Protein AF-A0A8T4PMM7-F1 (afdb_monomer)

Mean predicted aligned error: 15.94 Å

Structure (mmCIF, N/CA/C/O backbone):
data_AF-A0A8T4PMM7-F1
#
_entry.id   AF-A0A8T4PMM7-F1
#
loop_
_atom_site.group_PDB
_atom_site.id
_atom_site.type_symbol
_atom_site.label_atom_id
_atom_site.label_alt_id
_atom_site.label_comp_id
_atom_site.label_asym_id
_atom_site.label_entity_id
_atom_site.label_seq_id
_atom_site.pdbx_PDB_ins_code
_atom_site.Cartn_x
_atom_site.Cartn_y
_atom_site.Cartn_z
_atom_site.occupancy
_atom_site.B_iso_or_equiv
_atom_site.auth_seq_id
_atom_site.auth_comp_id
_atom_site.auth_asym_id
_atom_site.auth_atom_id
_atom_site.pdbx_PDB_model_num
ATOM 1 N N . MET A 1 1 ? -12.517 26.904 21.011 1.00 33.94 1 MET A N 1
ATOM 2 C CA . MET A 1 1 ? -12.899 26.091 19.837 1.00 33.94 1 MET A CA 1
ATOM 3 C C . MET A 1 1 ? -14.406 26.181 19.689 1.00 33.94 1 MET A C 1
ATOM 5 O O . MET A 1 1 ? -15.113 25.838 20.630 1.00 33.94 1 MET A O 1
ATOM 9 N N . SER A 1 2 ? -14.877 26.771 18.590 1.00 24.86 2 SER A N 1
ATOM 10 C CA . SER A 1 2 ? -16.307 26.935 18.307 1.00 24.86 2 SER A CA 1
ATOM 11 C C . SER A 1 2 ? -16.950 25.556 18.157 1.00 24.86 2 SER A C 1
ATOM 13 O O . SER A 1 2 ? -16.481 24.747 17.360 1.00 24.86 2 SER A O 1
ATOM 15 N N . LYS A 1 3 ? -17.983 25.265 18.952 1.00 26.78 3 LYS A N 1
ATOM 16 C CA . LYS A 1 3 ? -18.806 24.068 18.768 1.00 26.78 3 LYS A CA 1
ATOM 17 C C . LYS A 1 3 ? -19.649 24.291 17.513 1.00 26.78 3 LYS A C 1
ATOM 19 O O . LYS A 1 3 ? -20.614 25.050 17.558 1.00 26.78 3 LYS A O 1
ATOM 24 N N . ASN A 1 4 ? -19.285 23.654 16.402 1.00 40.09 4 ASN A N 1
ATOM 25 C CA . ASN A 1 4 ? -20.176 23.571 15.251 1.00 40.09 4 ASN A CA 1
ATOM 26 C C . ASN A 1 4 ? -21.406 22.758 15.674 1.00 40.09 4 ASN A C 1
ATOM 28 O O . ASN A 1 4 ? -21.296 21.580 16.007 1.00 40.09 4 ASN A O 1
ATOM 32 N N . ASN A 1 5 ? -22.571 23.405 15.718 1.00 39.75 5 ASN A N 1
ATOM 33 C CA . ASN A 1 5 ? -23.835 22.710 15.935 1.00 39.75 5 ASN A CA 1
ATOM 34 C C . ASN A 1 5 ? -24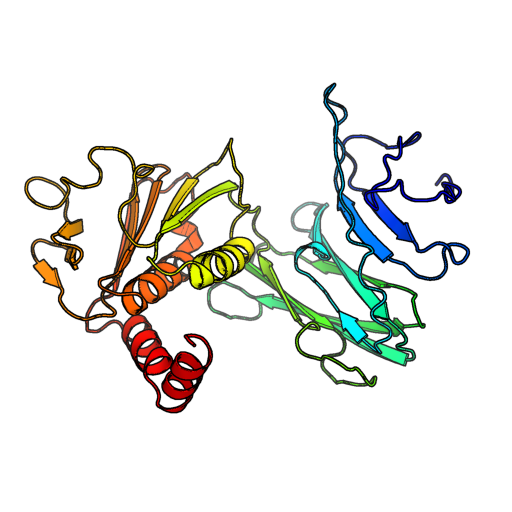.070 21.728 14.772 1.00 39.75 5 ASN A C 1
ATOM 36 O O . ASN A 1 5 ? -23.921 22.133 13.616 1.00 39.75 5 ASN A O 1
ATOM 40 N N . PRO A 1 6 ? -24.459 20.467 15.035 1.00 44.94 6 PRO A N 1
ATOM 41 C CA . PRO A 1 6 ? -24.735 19.507 13.974 1.00 44.94 6 PRO A CA 1
ATOM 42 C C . PRO A 1 6 ? -25.929 19.977 13.132 1.00 44.94 6 PRO A C 1
ATO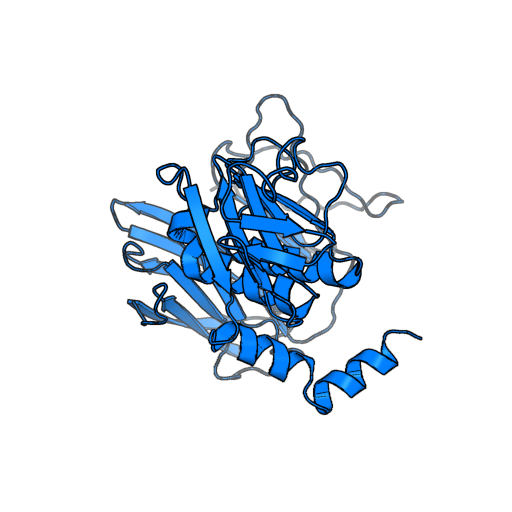M 44 O O . PRO A 1 6 ? -27.035 20.175 13.643 1.00 44.94 6 PRO A O 1
ATOM 47 N N . ILE A 1 7 ? -25.712 20.163 11.827 1.00 51.16 7 ILE A N 1
ATOM 48 C CA . ILE A 1 7 ? -26.760 20.566 10.884 1.00 51.16 7 ILE A CA 1
ATOM 49 C C . ILE A 1 7 ? -27.592 19.331 10.516 1.00 51.16 7 ILE A C 1
ATOM 51 O O . ILE A 1 7 ? -27.257 18.576 9.597 1.00 51.16 7 ILE A O 1
ATOM 55 N N . LYS A 1 8 ? -28.720 19.143 11.208 1.00 52.66 8 LYS A N 1
ATOM 56 C CA . LYS A 1 8 ? -29.717 18.121 10.851 1.00 52.66 8 LYS A CA 1
ATOM 57 C C . LYS A 1 8 ? -30.252 18.375 9.435 1.00 52.66 8 LYS A C 1
ATOM 59 O O . LYS A 1 8 ? -30.583 19.508 9.094 1.00 52.66 8 LYS A O 1
ATOM 64 N N . GLY A 1 9 ? -30.343 17.336 8.611 1.00 53.75 9 GLY A N 1
ATOM 65 C CA . GLY A 1 9 ? -30.987 17.419 7.298 1.00 53.75 9 GLY A CA 1
ATOM 66 C C . GLY A 1 9 ? -31.079 16.067 6.603 1.00 53.75 9 GLY A C 1
ATOM 67 O O . GLY A 1 9 ? -30.401 15.119 6.990 1.00 53.75 9 GLY A O 1
ATOM 68 N N . SER A 1 10 ? -31.960 15.985 5.611 1.00 56.94 10 SER A N 1
ATOM 69 C CA . SER A 1 10 ? -32.234 14.790 4.808 1.00 56.94 10 SER A CA 1
ATOM 70 C C . SER A 1 10 ? -31.410 14.775 3.517 1.00 56.94 10 SER A C 1
ATOM 72 O O . SER A 1 10 ? -31.014 15.832 3.020 1.00 56.94 10 SER A O 1
ATOM 74 N N . THR A 1 11 ? -31.164 13.585 2.969 1.00 58.84 11 THR A N 1
ATOM 75 C CA . THR A 1 11 ? -30.658 13.406 1.600 1.00 58.84 11 THR A CA 1
ATOM 76 C C . THR A 1 11 ? -31.730 13.783 0.571 1.00 58.84 11 THR A C 1
ATOM 78 O O . THR A 1 11 ? -32.920 13.858 0.895 1.00 58.84 11 THR A O 1
ATOM 81 N N . ASN A 1 12 ? -31.315 14.052 -0.667 1.00 57.16 12 ASN A N 1
ATOM 82 C CA . ASN A 1 12 ? -32.219 14.156 -1.811 1.00 57.16 12 ASN A CA 1
ATOM 83 C C . ASN A 1 12 ? -32.626 12.755 -2.322 1.00 57.16 12 ASN A C 1
ATOM 85 O O . ASN A 1 12 ? -32.314 11.738 -1.700 1.00 57.16 12 ASN A O 1
ATOM 89 N N . GLN A 1 13 ? -33.355 12.710 -3.441 1.00 58.75 13 GLN A N 1
ATOM 90 C CA . GLN A 1 13 ? -33.860 11.467 -4.045 1.00 58.75 13 GLN A CA 1
ATOM 91 C C . GLN A 1 13 ? -32.751 10.526 -4.547 1.00 58.75 13 GLN A C 1
ATOM 93 O O . GLN A 1 13 ? -33.003 9.333 -4.672 1.00 58.75 13 GLN A O 1
ATOM 98 N N . ASP A 1 14 ? -31.531 11.035 -4.738 1.00 59.19 14 ASP A N 1
ATOM 99 C CA . ASP A 1 14 ? -30.350 10.271 -5.156 1.00 59.19 14 ASP A CA 1
ATOM 100 C C . ASP A 1 14 ? -29.454 9.889 -3.962 1.00 59.19 14 ASP A C 1
ATOM 102 O O . ASP A 1 14 ? -28.257 9.653 -4.118 1.00 59.19 14 ASP A O 1
ATOM 106 N N . SER A 1 15 ? -29.995 9.905 -2.737 1.00 57.88 15 SER A N 1
ATOM 107 C CA . SER A 1 15 ? -29.249 9.664 -1.490 1.00 57.88 15 SER A CA 1
ATOM 108 C C . SER A 1 15 ? -28.049 10.602 -1.272 1.00 57.88 15 SER A C 1
ATOM 110 O O . SER A 1 15 ? -27.174 10.311 -0.460 1.00 57.88 15 SER A O 1
ATOM 112 N N . SER A 1 16 ? -28.017 11.764 -1.933 1.00 56.75 16 SER A N 1
ATOM 113 C CA . SER A 1 16 ? -26.925 12.737 -1.825 1.00 56.75 16 SER A CA 1
ATOM 114 C C . SER A 1 16 ? -27.346 13.989 -1.051 1.00 56.75 16 SER A C 1
ATOM 116 O O . SER A 1 16 ? -28.522 14.356 -0.977 1.00 56.75 16 SER A O 1
ATOM 118 N N . ARG A 1 17 ? -26.380 14.657 -0.415 1.00 64.25 17 ARG A N 1
ATOM 119 C CA . ARG A 1 17 ? -26.602 15.933 0.273 1.00 64.25 17 ARG A CA 1
ATOM 120 C C . ARG A 1 17 ? -25.391 16.838 0.100 1.00 64.25 17 ARG A C 1
ATOM 122 O O . ARG A 1 17 ? -24.294 16.489 0.518 1.00 64.25 17 ARG A O 1
ATOM 129 N N . THR A 1 18 ? -25.613 18.034 -0.433 1.00 61.56 18 THR A N 1
ATOM 130 C CA . THR A 1 18 ? -24.606 19.099 -0.466 1.00 61.56 18 THR A CA 1
ATOM 131 C C . THR A 1 18 ? -24.720 19.936 0.804 1.00 61.56 18 THR A C 1
ATOM 133 O O . THR A 1 18 ? -25.811 20.383 1.168 1.00 61.56 18 THR A O 1
ATOM 136 N N . MET A 1 19 ? -23.603 20.143 1.498 1.00 63.00 19 MET A N 1
ATOM 137 C CA . MET A 1 19 ? -23.538 20.997 2.683 1.00 63.00 19 MET A CA 1
ATOM 138 C C . MET A 1 19 ? -22.490 22.082 2.473 1.00 63.00 19 MET A C 1
ATOM 140 O O . MET A 1 19 ? -21.330 21.783 2.217 1.00 63.00 19 MET A O 1
ATOM 144 N N . ASN A 1 20 ? -22.895 23.340 2.639 1.00 59.81 20 ASN A N 1
ATOM 145 C CA . ASN A 1 20 ? -21.960 24.459 2.660 1.00 59.81 20 ASN A CA 1
ATOM 146 C C . ASN A 1 20 ? -21.322 24.538 4.047 1.00 59.81 20 ASN A C 1
ATOM 148 O O . ASN A 1 20 ? -22.029 24.662 5.051 1.00 59.81 20 ASN A O 1
ATOM 152 N N . MET A 1 21 ? -19.995 24.468 4.119 1.00 62.00 21 MET A N 1
ATOM 153 C CA . MET A 1 21 ? -19.280 24.545 5.392 1.00 62.00 21 MET A CA 1
ATOM 154 C C . MET A 1 21 ? -18.981 26.012 5.720 1.00 62.00 21 MET A C 1
ATOM 156 O O . MET A 1 21 ? -18.201 26.662 5.038 1.00 62.00 21 MET A O 1
ATOM 160 N N . ILE A 1 22 ? -19.630 26.554 6.755 1.00 50.81 22 ILE A N 1
ATOM 161 C CA . ILE A 1 22 ? -19.660 28.011 7.007 1.00 50.81 22 ILE A CA 1
ATOM 162 C C . ILE A 1 22 ? -18.485 28.488 7.898 1.00 50.81 22 ILE A C 1
ATOM 164 O O . ILE A 1 22 ? -18.297 29.682 8.066 1.00 50.81 22 ILE A O 1
ATOM 168 N N . ASN A 1 23 ? -17.649 27.592 8.443 1.00 51.56 23 ASN A N 1
ATOM 169 C CA . ASN A 1 23 ? -16.547 27.946 9.363 1.00 51.56 23 ASN A CA 1
ATOM 170 C C . ASN A 1 23 ? -15.318 27.029 9.214 1.00 51.56 23 ASN A C 1
ATOM 172 O O . ASN A 1 23 ? -14.818 26.479 10.196 1.00 51.56 23 ASN A O 1
ATOM 176 N N . VAL A 1 24 ? -14.859 26.813 7.985 1.00 58.00 24 VAL A N 1
ATOM 177 C CA . VAL A 1 24 ? -13.635 26.044 7.727 1.00 58.00 24 VAL A CA 1
ATOM 178 C C . VAL A 1 24 ? -12.435 26.958 7.839 1.00 58.00 24 VAL A C 1
ATOM 180 O O . VAL A 1 24 ? -12.401 28.008 7.203 1.00 58.00 24 VAL A O 1
ATOM 183 N N . VAL A 1 25 ? -11.446 26.561 8.636 1.00 60.78 25 VAL A N 1
ATOM 184 C CA . VAL A 1 25 ? -10.145 27.226 8.597 1.00 60.78 25 VAL A CA 1
ATOM 185 C C . VAL A 1 25 ? -9.354 26.578 7.468 1.00 60.78 25 VAL A C 1
ATOM 187 O O . VAL A 1 25 ? -8.986 25.411 7.577 1.00 60.78 25 VAL A O 1
ATOM 190 N N . CYS A 1 26 ? -9.136 27.323 6.387 1.00 62.16 26 CYS A N 1
ATOM 191 C CA . CYS A 1 26 ? -8.391 26.846 5.224 1.00 62.16 26 CYS A CA 1
ATOM 192 C C . CYS A 1 26 ? -6.953 26.456 5.604 1.00 62.16 26 CYS A C 1
ATOM 194 O O . CYS A 1 26 ? -6.427 26.927 6.620 1.00 62.16 26 CYS A O 1
ATOM 196 N N . ASP A 1 27 ? -6.356 25.559 4.815 1.00 64.62 27 ASP A N 1
ATOM 197 C CA . ASP A 1 27 ? -4.988 25.031 4.977 1.00 64.62 27 ASP A CA 1
ATOM 198 C C . ASP A 1 27 ? -4.700 24.334 6.318 1.00 64.62 27 ASP A C 1
ATOM 200 O O . ASP A 1 27 ? -3.578 23.907 6.592 1.00 64.62 27 ASP A O 1
ATOM 204 N N . ASN A 1 28 ? -5.723 24.159 7.157 1.00 64.19 28 ASN A N 1
ATOM 205 C CA . ASN A 1 28 ? -5.649 23.362 8.365 1.00 64.19 28 ASN A CA 1
ATOM 206 C C . ASN A 1 28 ? -6.328 22.025 8.139 1.00 64.19 28 ASN A C 1
ATOM 208 O O . ASN A 1 28 ? -7.463 21.931 7.672 1.00 64.19 28 ASN A O 1
ATOM 212 N N . THR A 1 29 ? -5.636 20.966 8.540 1.00 63.72 29 THR A N 1
ATOM 213 C CA . THR A 1 29 ? -6.256 19.654 8.583 1.00 63.72 29 THR A CA 1
ATOM 214 C C . THR A 1 29 ? -7.384 19.652 9.606 1.00 63.72 29 THR A C 1
ATOM 216 O O . THR A 1 29 ? -7.170 19.952 10.784 1.00 63.72 29 THR A O 1
ATOM 219 N N . GLN A 1 30 ? -8.558 19.226 9.171 1.00 68.62 30 GLN A N 1
ATOM 220 C CA . GLN A 1 30 ? -9.761 19.142 9.979 1.00 68.62 30 GLN A CA 1
ATOM 221 C C . GLN A 1 30 ? -10.427 17.779 9.813 1.00 68.62 30 GLN A C 1
ATOM 223 O O . GLN A 1 30 ? -10.236 17.091 8.812 1.00 68.62 30 GLN A O 1
ATOM 228 N N . ILE A 1 31 ? -11.198 17.389 10.824 1.00 66.88 31 ILE A N 1
ATOM 229 C CA . ILE A 1 31 ? -11.982 16.156 10.813 1.00 66.88 31 ILE A CA 1
ATOM 230 C C . ILE A 1 31 ? -13.420 16.539 10.491 1.00 66.88 31 ILE A C 1
ATOM 232 O O . ILE A 1 31 ? -14.029 17.324 11.222 1.00 66.88 31 ILE A O 1
ATOM 236 N N . ILE A 1 32 ? -13.946 15.997 9.397 1.00 75.50 32 ILE A N 1
ATOM 237 C CA . ILE A 1 32 ? -15.345 16.146 9.008 1.00 75.50 32 ILE A CA 1
ATOM 238 C C . ILE A 1 32 ? -16.042 14.821 9.271 1.00 75.50 32 ILE A C 1
ATOM 240 O O . ILE A 1 32 ? -15.680 13.800 8.696 1.00 75.50 32 ILE A O 1
ATOM 244 N N . SER A 1 33 ? -17.038 14.852 10.150 1.00 71.31 33 SER A N 1
ATOM 245 C CA . SER A 1 33 ? -17.787 13.680 10.595 1.00 71.31 33 SER A CA 1
ATOM 246 C C . SER A 1 33 ? -19.249 13.814 10.183 1.00 71.31 33 SER A C 1
ATOM 248 O O . SER A 1 33 ? -19.890 14.827 10.478 1.00 71.31 33 SER A O 1
ATOM 250 N N . VAL A 1 34 ? -19.779 12.791 9.518 1.00 73.25 34 VAL A N 1
ATOM 251 C CA . VAL A 1 34 ? -21.194 12.673 9.162 1.00 73.25 34 VAL A CA 1
ATOM 252 C C . VAL A 1 34 ? -21.833 11.659 10.093 1.00 73.25 34 VAL A C 1
ATOM 254 O O . VAL A 1 34 ? -21.348 10.544 10.232 1.00 73.25 34 VAL A O 1
ATOM 257 N N . TYR A 1 35 ? -22.935 12.046 10.727 1.00 72.81 35 TYR A N 1
ATOM 258 C CA . TYR A 1 35 ? -23.706 11.182 11.617 1.00 72.81 35 TYR A CA 1
ATOM 259 C C . TYR A 1 35 ? -25.050 10.830 10.986 1.00 72.81 35 TYR A C 1
ATOM 261 O O . TYR A 1 35 ? -25.609 11.615 10.211 1.00 72.81 35 TYR A O 1
ATOM 269 N N . TYR A 1 36 ? -25.593 9.675 11.356 1.00 67.12 36 TYR A N 1
ATOM 270 C CA . TYR A 1 36 ? -26.950 9.297 10.995 1.00 67.12 36 TYR A CA 1
ATOM 271 C C . TYR A 1 36 ? -27.987 10.226 11.645 1.00 67.12 36 TYR A C 1
ATOM 273 O O . TYR A 1 36 ? -27.723 10.980 12.587 1.00 67.12 36 TYR A O 1
ATOM 281 N N . ASN A 1 37 ? -29.213 10.192 11.117 1.00 67.19 37 ASN A N 1
ATOM 282 C CA . ASN A 1 37 ? -30.325 10.986 11.635 1.00 67.19 37 ASN A CA 1
ATOM 283 C C . ASN A 1 37 ? -30.934 10.357 12.904 1.00 67.19 37 ASN A C 1
ATOM 285 O O . ASN A 1 37 ? -32.092 9.944 12.917 1.00 67.19 37 ASN A O 1
ATOM 289 N N . ASP A 1 38 ? -30.137 10.266 13.963 1.00 63.72 38 ASP A N 1
ATOM 290 C CA . ASP A 1 38 ? -30.481 9.652 15.250 1.00 63.72 38 ASP A CA 1
ATOM 291 C C . ASP A 1 38 ? -30.091 10.540 16.446 1.00 63.72 38 ASP A C 1
ATOM 293 O O . ASP A 1 38 ? -29.824 10.062 17.542 1.00 63.72 38 ASP A O 1
ATOM 297 N N . ASN A 1 39 ? -30.106 11.860 16.237 1.00 63.25 39 ASN A N 1
ATOM 298 C CA . ASN A 1 39 ? -29.559 12.882 17.142 1.00 63.25 39 ASN A CA 1
ATOM 299 C C . ASN A 1 39 ? -28.027 12.946 17.200 1.00 63.25 39 ASN A C 1
ATOM 301 O O . ASN A 1 39 ? -27.489 13.416 18.200 1.00 63.25 39 ASN A O 1
ATOM 305 N N . ALA A 1 40 ? -27.354 12.591 16.101 1.00 61.78 40 ALA A N 1
ATOM 306 C CA . ALA A 1 40 ? -25.896 12.613 15.996 1.00 61.78 40 ALA A CA 1
ATOM 307 C C . ALA A 1 40 ? -25.226 11.675 17.012 1.00 61.78 40 ALA A C 1
ATOM 309 O O . ALA A 1 40 ? -24.211 12.023 17.614 1.00 61.78 40 ALA A O 1
ATOM 310 N N . ILE A 1 41 ? -25.843 10.509 17.226 1.00 65.00 41 ILE A N 1
ATOM 311 C CA . ILE A 1 41 ? -25.335 9.475 18.126 1.00 65.00 41 ILE A CA 1
ATOM 312 C C . ILE A 1 41 ? -24.458 8.521 17.321 1.00 65.00 41 ILE A C 1
ATOM 314 O O . ILE A 1 41 ? -23.285 8.361 17.643 1.00 65.00 41 ILE A O 1
ATOM 318 N N . THR A 1 42 ? -24.994 7.928 16.255 1.00 63.53 42 THR A N 1
ATOM 319 C CA . THR A 1 42 ? -24.240 6.997 15.417 1.00 63.53 42 THR A CA 1
ATOM 320 C C . THR A 1 42 ? -23.518 7.753 14.311 1.00 63.53 42 THR A C 1
ATOM 322 O O . THR A 1 42 ? -24.134 8.416 13.469 1.00 63.53 42 THR A O 1
ATOM 325 N N . LEU A 1 43 ? -22.190 7.651 14.304 1.00 67.94 43 LEU A N 1
ATOM 326 C CA . LEU A 1 43 ? -21.375 8.129 13.196 1.00 67.94 43 LEU A 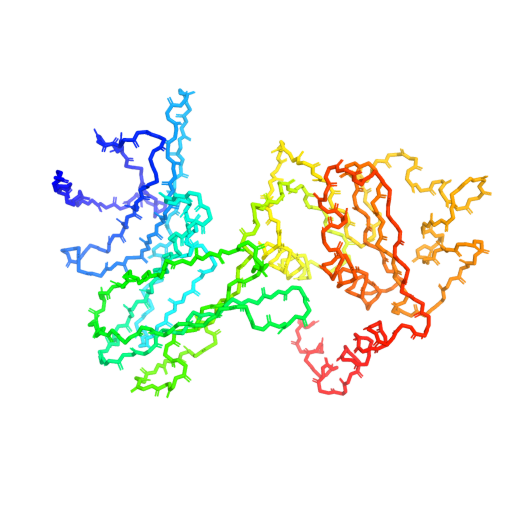CA 1
ATOM 327 C C . LEU A 1 43 ? -21.643 7.259 11.961 1.00 67.94 43 LEU A C 1
ATOM 329 O O . LEU A 1 43 ? -21.639 6.039 12.052 1.00 67.94 43 LEU A O 1
ATOM 333 N N . CYS A 1 44 ? -21.885 7.895 10.821 1.00 71.75 44 CYS A N 1
ATOM 334 C CA . CYS A 1 44 ? -21.902 7.222 9.529 1.00 71.75 44 CYS A CA 1
ATOM 335 C C . CYS A 1 44 ? -20.469 7.014 9.022 1.00 71.75 44 CYS A C 1
ATOM 337 O O . CYS A 1 44 ? -20.063 5.889 8.769 1.00 71.75 44 CYS A O 1
ATOM 339 N N . ASP A 1 45 ? -19.721 8.105 8.867 1.00 67.62 45 ASP A N 1
ATOM 340 C CA . ASP A 1 45 ? -18.388 8.111 8.271 1.00 67.62 45 ASP A CA 1
ATOM 341 C C . ASP A 1 45 ? -17.688 9.412 8.682 1.00 67.62 45 ASP A C 1
ATOM 343 O O . ASP A 1 45 ? -18.334 10.417 9.015 1.00 67.62 45 ASP A O 1
ATOM 347 N N . SER A 1 46 ? -16.362 9.419 8.677 1.00 71.81 46 SER A N 1
ATOM 348 C CA . SER A 1 46 ? -15.598 10.639 8.890 1.00 71.81 46 SER A CA 1
ATOM 349 C C . SER A 1 46 ? -14.315 10.643 8.088 1.00 71.81 46 SER A C 1
ATOM 351 O O . SER A 1 46 ? -13.669 9.618 7.923 1.00 71.81 46 SER A O 1
ATOM 353 N N . LYS A 1 47 ? -13.923 11.826 7.626 1.00 65.81 47 LYS A N 1
ATOM 354 C CA . LYS A 1 47 ? -12.723 12.021 6.822 1.00 65.81 47 LYS A CA 1
ATOM 355 C C . LYS A 1 47 ? -11.883 13.123 7.420 1.00 65.81 47 LYS A C 1
ATOM 357 O O . LYS A 1 47 ? -12.389 14.178 7.812 1.00 65.81 47 LYS A O 1
ATOM 362 N N . ILE A 1 48 ? -10.583 12.870 7.468 1.00 67.44 48 ILE A N 1
ATOM 363 C CA . ILE A 1 48 ? -9.595 13.881 7.804 1.00 67.44 48 ILE A CA 1
ATOM 364 C C . ILE A 1 48 ? -9.122 14.492 6.492 1.00 67.44 48 ILE A C 1
ATOM 366 O O . ILE A 1 48 ? -8.639 13.783 5.617 1.00 67.44 48 ILE A O 1
ATOM 370 N N . THR A 1 49 ? -9.283 15.800 6.343 1.00 69.88 49 THR A N 1
ATOM 371 C CA . THR A 1 49 ? -8.954 16.488 5.094 1.00 69.88 49 THR A CA 1
ATOM 372 C C . THR A 1 49 ? -8.435 17.899 5.353 1.00 69.88 49 THR A C 1
ATOM 374 O O . THR A 1 49 ? -8.651 18.476 6.422 1.00 69.88 49 THR A O 1
ATOM 377 N N . THR A 1 50 ? -7.740 18.449 4.370 1.00 70.62 50 THR A N 1
ATOM 378 C CA . THR A 1 50 ? -7.429 19.875 4.228 1.00 70.62 50 THR A CA 1
ATOM 379 C C . THR A 1 50 ? -8.310 20.417 3.115 1.00 70.62 50 THR A C 1
ATOM 381 O O . THR A 1 50 ? -8.402 19.791 2.069 1.00 70.62 50 THR A O 1
ATOM 384 N N . ILE A 1 51 ? -8.976 21.541 3.365 1.00 68.75 51 ILE A N 1
ATOM 385 C CA . ILE A 1 51 ? -9.824 22.227 2.382 1.00 68.75 51 ILE A CA 1
ATOM 386 C C . ILE A 1 51 ? -9.108 23.523 2.015 1.00 68.75 51 ILE A C 1
ATOM 388 O O . ILE A 1 51 ? -8.839 24.333 2.916 1.00 68.75 51 ILE A O 1
ATOM 392 N N . ASP A 1 52 ? -8.791 23.708 0.738 1.00 65.88 52 ASP A N 1
ATOM 393 C CA . ASP A 1 52 ? -8.188 24.924 0.205 1.00 65.88 52 ASP A CA 1
ATOM 394 C C . ASP A 1 52 ? -9.196 25.627 -0.708 1.00 65.88 52 ASP A C 1
ATOM 396 O O . ASP A 1 52 ? -9.471 25.209 -1.815 1.00 65.88 52 ASP A O 1
ATOM 400 N N . ASN A 1 53 ? -9.777 26.738 -0.245 1.00 56.47 53 ASN A N 1
ATOM 401 C CA . ASN A 1 53 ? -10.732 27.507 -1.052 1.00 56.47 53 ASN A CA 1
ATOM 402 C C . ASN A 1 53 ? -10.002 28.335 -2.133 1.00 56.47 53 ASN A C 1
ATOM 404 O O . ASN A 1 53 ? -10.042 29.570 -2.104 1.00 56.47 53 ASN A O 1
ATOM 408 N N . ASN A 1 54 ? -9.347 27.693 -3.100 1.00 58.06 54 ASN A N 1
ATOM 409 C CA . ASN A 1 54 ? -8.688 28.348 -4.235 1.00 58.06 54 ASN A CA 1
ATOM 410 C C . ASN A 1 54 ? -9.690 28.697 -5.360 1.00 58.06 54 ASN A C 1
ATOM 412 O O . ASN A 1 54 ? -9.402 28.554 -6.547 1.00 58.06 54 ASN A O 1
ATOM 416 N N . ASN A 1 55 ? -10.865 29.231 -4.995 1.00 54.28 55 ASN A N 1
ATOM 417 C CA . ASN A 1 55 ? -11.996 29.508 -5.900 1.00 54.28 55 ASN A CA 1
ATOM 418 C C . ASN A 1 55 ? -12.506 28.282 -6.689 1.00 54.28 55 ASN A C 1
ATOM 420 O O . ASN A 1 55 ? -13.128 28.435 -7.744 1.00 54.28 55 ASN A O 1
ATOM 424 N N . ASP A 1 56 ? -12.280 27.081 -6.177 1.00 54.97 56 ASP A N 1
ATOM 425 C CA . ASP A 1 56 ? -12.813 25.813 -6.658 1.00 54.97 56 ASP A CA 1
ATOM 426 C C . ASP A 1 56 ? -13.849 25.223 -5.683 1.00 54.97 56 ASP A C 1
ATOM 428 O O . ASP A 1 56 ? -14.199 25.813 -4.658 1.00 54.97 56 ASP A O 1
ATOM 432 N N . TYR A 1 57 ? -14.445 24.096 -6.080 1.00 59.44 57 TYR A N 1
ATOM 433 C CA . TYR A 1 57 ? -15.419 23.363 -5.277 1.00 59.44 57 TYR A CA 1
ATOM 434 C C . TYR A 1 57 ? -14.772 22.090 -4.736 1.00 59.44 57 TYR A C 1
ATOM 436 O O . TYR A 1 57 ? -14.648 21.105 -5.464 1.00 59.44 57 TYR A O 1
ATOM 444 N N . ASP A 1 58 ? -14.450 22.082 -3.446 1.00 59.22 58 ASP A N 1
ATOM 445 C CA . ASP A 1 58 ? -14.062 20.862 -2.744 1.00 59.22 58 ASP A CA 1
ATOM 446 C C . ASP A 1 58 ? -15.287 19.995 -2.444 1.00 59.22 58 ASP A C 1
ATOM 448 O O . ASP A 1 58 ? -16.230 20.412 -1.760 1.00 59.22 58 ASP A O 1
ATOM 452 N N . SER A 1 59 ? -15.275 18.752 -2.929 1.00 64.94 59 SER A N 1
ATOM 453 C CA . SER A 1 59 ? -16.324 17.773 -2.641 1.00 64.94 59 SER A CA 1
ATOM 454 C C . SER A 1 59 ? -15.795 16.634 -1.776 1.00 64.94 59 SER A C 1
ATOM 456 O O . SER A 1 59 ? -14.863 15.931 -2.159 1.00 64.94 59 SER A O 1
ATOM 458 N N . LEU A 1 60 ? -16.448 16.399 -0.637 1.00 67.88 60 LEU A N 1
ATOM 459 C CA . LEU A 1 60 ? -16.239 15.213 0.190 1.00 67.88 60 LEU A CA 1
ATOM 460 C C . LEU A 1 60 ? -17.461 14.310 0.061 1.00 67.88 60 LEU A C 1
ATOM 462 O O . LEU A 1 60 ? -18.571 14.709 0.412 1.00 67.88 60 LEU A O 1
ATOM 466 N N . SER A 1 61 ? -17.252 13.094 -0.434 1.00 65.75 61 SER A N 1
ATOM 467 C CA . SER A 1 61 ? -18.280 12.052 -0.438 1.00 65.75 61 SER A CA 1
ATOM 468 C C . SER A 1 61 ? -18.134 11.172 0.800 1.00 65.75 61 SER A C 1
ATOM 470 O O . SER A 1 61 ? -17.013 10.789 1.140 1.00 65.75 61 SER A O 1
ATOM 472 N N . PHE A 1 62 ? -19.248 10.855 1.452 1.00 68.00 62 PHE A N 1
ATOM 473 C CA . PHE A 1 62 ? -19.335 9.945 2.595 1.00 68.00 62 PHE A CA 1
ATOM 474 C C . PHE A 1 62 ? -20.340 8.856 2.234 1.00 68.00 62 PHE A C 1
ATOM 476 O O . PHE A 1 62 ? -21.466 9.177 1.845 1.00 68.00 62 PHE A O 1
ATOM 483 N N . ASP A 1 63 ? -19.946 7.590 2.340 1.00 63.94 63 ASP A N 1
ATOM 484 C CA . ASP A 1 63 ? -20.851 6.479 2.047 1.00 63.94 63 ASP A CA 1
ATOM 485 C C . ASP A 1 63 ? -21.574 6.036 3.322 1.00 63.94 63 ASP A C 1
ATOM 487 O O . ASP A 1 63 ? -21.080 5.227 4.102 1.00 63.94 63 ASP A O 1
ATOM 491 N N . CYS A 1 64 ? -22.770 6.590 3.527 1.00 62.47 64 CYS A N 1
ATOM 492 C CA . CYS A 1 64 ? -23.652 6.244 4.642 1.00 62.47 64 CYS A CA 1
ATOM 493 C C . CYS A 1 64 ? -24.621 5.099 4.323 1.00 62.47 64 CYS A C 1
ATOM 495 O O . CYS A 1 64 ? -25.613 4.931 5.039 1.00 62.47 64 CYS A O 1
ATOM 497 N N . ASN A 1 65 ? -24.415 4.338 3.241 1.00 55.72 65 ASN A N 1
ATOM 498 C CA . ASN A 1 65 ? -25.364 3.287 2.858 1.00 55.72 65 ASN A CA 1
ATOM 499 C C . ASN A 1 65 ? -25.304 2.057 3.766 1.00 55.72 65 ASN A C 1
ATOM 501 O O . ASN A 1 65 ? -26.202 1.215 3.712 1.00 55.72 65 ASN A O 1
ATOM 505 N N . ILE A 1 66 ? -24.293 1.955 4.630 1.00 50.34 66 ILE A N 1
ATOM 506 C CA . ILE A 1 66 ? -24.088 0.770 5.448 1.00 50.34 66 ILE A CA 1
ATOM 507 C C . ILE A 1 66 ? -24.388 1.064 6.918 1.00 50.34 66 ILE A C 1
ATOM 509 O O . ILE A 1 66 ? -23.520 1.402 7.715 1.00 50.34 66 ILE A O 1
ATOM 513 N N . ARG A 1 67 ? -25.654 0.866 7.306 1.00 49.94 67 ARG A N 1
ATOM 514 C CA . ARG A 1 67 ? -25.967 0.501 8.694 1.00 49.94 67 ARG A CA 1
ATOM 515 C C . ARG A 1 67 ? -25.479 -0.921 8.912 1.00 49.94 67 ARG A C 1
ATOM 517 O O . ARG A 1 67 ? -26.257 -1.871 8.781 1.00 49.94 67 ARG A O 1
ATOM 524 N N . ILE A 1 68 ? -24.201 -1.092 9.205 1.00 54.06 68 ILE A N 1
ATOM 525 C CA . ILE A 1 68 ? -23.715 -2.411 9.555 1.00 54.06 68 ILE A CA 1
ATOM 526 C C . ILE A 1 68 ? -24.099 -2.636 11.011 1.00 54.06 68 ILE A C 1
ATOM 528 O O . ILE A 1 68 ? -23.414 -2.254 11.926 1.00 54.06 68 ILE A O 1
ATOM 532 N N . ASN A 1 69 ? -25.211 -3.303 11.286 1.00 59.47 69 ASN A N 1
ATOM 533 C CA . ASN A 1 69 ? -25.611 -3.606 12.663 1.00 59.47 69 ASN A CA 1
ATOM 534 C C . ASN A 1 69 ? -24.673 -4.640 13.358 1.00 59.47 69 ASN A C 1
ATOM 536 O O . ASN A 1 69 ? -25.162 -5.415 14.186 1.00 59.47 69 ASN A O 1
ATOM 540 N N . LYS A 1 70 ? -23.383 -4.691 12.997 1.00 72.56 70 LYS A N 1
ATOM 541 C CA . LYS A 1 70 ? -22.332 -5.588 13.476 1.00 72.56 70 LYS A CA 1
ATOM 542 C C . LYS A 1 70 ? -21.679 -5.041 14.744 1.00 72.56 70 LYS A C 1
ATOM 544 O O . LYS A 1 70 ? -21.861 -3.885 15.112 1.00 72.56 70 LYS A O 1
ATOM 549 N N . THR A 1 71 ? -20.991 -5.930 15.441 1.00 85.06 71 THR A N 1
ATOM 550 C CA . THR A 1 71 ? -20.149 -5.590 16.582 1.00 85.06 71 THR A CA 1
ATOM 551 C C . THR A 1 71 ? -18.722 -5.641 16.073 1.00 85.06 71 THR A C 1
ATOM 553 O O . THR A 1 71 ? -18.254 -6.735 15.793 1.00 85.06 71 THR A O 1
ATOM 556 N N . ASP A 1 72 ? -18.085 -4.493 15.883 1.00 90.00 72 ASP A N 1
ATOM 557 C CA . ASP A 1 72 ? -16.834 -4.395 15.125 1.00 90.00 72 ASP A CA 1
ATOM 558 C C . ASP A 1 72 ? -15.974 -3.231 15.624 1.00 90.00 72 ASP A C 1
ATOM 560 O O . ASP A 1 72 ? -16.492 -2.150 15.944 1.00 90.00 72 ASP A O 1
ATOM 564 N N . LEU A 1 73 ? -14.664 -3.435 15.656 1.00 91.38 73 LEU A N 1
ATOM 565 C CA . LEU A 1 73 ? -13.673 -2.379 15.549 1.00 91.38 73 LEU A CA 1
ATOM 566 C C . LEU A 1 73 ? -13.105 -2.422 14.134 1.00 91.38 73 LEU A C 1
ATOM 568 O O . LEU A 1 73 ? -13.073 -3.460 13.491 1.00 91.38 73 LEU A O 1
ATOM 572 N N . SER A 1 74 ? -12.715 -1.271 13.598 1.00 89.50 74 SER A N 1
ATOM 573 C CA . SER A 1 74 ? -12.006 -1.260 12.320 1.00 89.50 74 SER A CA 1
ATOM 574 C C . SER A 1 74 ? -11.151 -0.020 12.150 1.00 89.50 74 SER A C 1
ATOM 576 O O . SER A 1 74 ? -11.403 1.045 12.730 1.00 89.50 74 SER A O 1
ATOM 578 N N . ILE A 1 75 ? -10.129 -0.157 11.314 1.00 87.00 75 ILE A N 1
ATOM 579 C CA . ILE A 1 75 ? -9.215 0.919 10.952 1.00 87.00 75 ILE A CA 1
ATOM 580 C C . ILE A 1 75 ? -8.855 0.817 9.469 1.00 87.00 75 ILE A C 1
ATOM 582 O O . ILE A 1 75 ? -8.614 -0.266 8.941 1.00 87.00 75 ILE A O 1
ATOM 586 N N . LYS A 1 76 ? -8.802 1.960 8.783 1.00 79.12 76 LYS A N 1
ATOM 587 C CA . LYS A 1 76 ? -8.366 2.059 7.383 1.00 79.12 76 LYS A CA 1
ATOM 588 C C . LYS A 1 76 ? -7.089 2.880 7.262 1.00 79.12 76 LYS A C 1
ATOM 590 O O . LYS A 1 76 ? -6.784 3.722 8.105 1.00 79.12 76 LYS A O 1
ATOM 595 N N . THR A 1 77 ? -6.357 2.709 6.164 1.00 69.38 77 THR A N 1
ATOM 596 C CA . THR A 1 77 ? -5.157 3.515 5.875 1.00 69.38 77 THR A CA 1
ATOM 597 C C . THR A 1 77 ? -5.463 5.022 5.832 1.00 69.38 77 THR A C 1
ATOM 599 O O . THR A 1 77 ? -4.614 5.839 6.212 1.00 69.38 77 THR A O 1
ATOM 602 N N . SER A 1 78 ? -6.682 5.406 5.430 1.00 66.38 78 SER A N 1
ATOM 603 C CA . SER A 1 78 ? -7.192 6.788 5.455 1.00 66.38 78 SER A CA 1
ATOM 604 C C . SER A 1 78 ? -7.436 7.344 6.862 1.00 66.38 78 SER A C 1
ATOM 606 O O . SER A 1 78 ? -7.433 8.560 7.045 1.00 66.38 78 SER A O 1
ATOM 608 N N . ASP A 1 79 ? -7.611 6.475 7.857 1.00 77.94 79 ASP A N 1
ATOM 609 C CA . ASP A 1 79 ? -7.918 6.844 9.243 1.00 77.94 79 ASP A CA 1
ATOM 610 C C . ASP A 1 79 ? -6.656 7.212 10.040 1.00 77.94 79 ASP A C 1
ATOM 612 O O . ASP A 1 79 ? -6.720 7.584 11.214 1.00 77.94 79 ASP A O 1
ATOM 616 N N . VAL A 1 80 ? -5.484 7.122 9.403 1.00 82.25 80 VAL A N 1
ATOM 617 C CA . VAL A 1 80 ? -4.181 7.361 10.020 1.00 82.25 80 VAL A CA 1
ATOM 618 C C . VAL A 1 80 ? -3.517 8.588 9.417 1.00 82.25 80 VAL A C 1
ATOM 620 O O . VAL A 1 80 ? -3.275 8.670 8.211 1.00 82.25 80 VAL A O 1
ATOM 623 N N . THR A 1 81 ? -3.138 9.528 10.281 1.00 81.94 81 THR A N 1
ATOM 624 C CA . THR A 1 81 ? -2.416 10.746 9.900 1.00 81.94 81 THR A CA 1
ATOM 625 C C . THR A 1 81 ? -1.062 10.827 10.576 1.00 81.94 81 THR A C 1
ATOM 627 O O . THR A 1 81 ? -0.908 10.451 11.734 1.00 81.94 81 THR A O 1
ATOM 630 N N . ILE A 1 82 ? -0.078 11.353 9.851 1.00 83.88 82 ILE A N 1
ATOM 631 C CA . ILE A 1 82 ? 1.288 11.550 10.331 1.00 83.88 82 ILE A CA 1
ATOM 632 C C . ILE A 1 82 ? 1.621 13.021 10.109 1.00 83.88 82 ILE A C 1
ATOM 634 O O . ILE A 1 82 ? 1.693 13.479 8.970 1.00 83.88 82 ILE A O 1
ATOM 638 N N . LYS A 1 83 ? 1.784 13.785 11.191 1.00 80.25 83 LYS A N 1
ATOM 639 C CA . LYS A 1 83 ? 2.052 15.229 11.116 1.00 80.25 83 LYS A CA 1
ATOM 640 C C . LYS A 1 83 ? 3.314 15.594 11.864 1.00 80.25 83 LYS A C 1
ATOM 642 O O . LYS A 1 83 ? 3.448 15.268 13.040 1.00 80.25 83 LYS A O 1
ATOM 647 N N . SER A 1 84 ? 4.207 16.330 11.213 1.00 79.50 84 SER A N 1
ATOM 648 C CA . SER A 1 84 ? 5.351 16.922 11.902 1.00 79.50 84 SER A CA 1
ATOM 649 C C . SER A 1 84 ? 4.866 17.929 12.950 1.00 79.50 84 SER A C 1
ATOM 651 O O . SER A 1 84 ? 4.022 18.777 12.671 1.00 79.50 84 SER A O 1
ATOM 653 N N . THR A 1 85 ? 5.384 17.810 14.168 1.00 78.31 85 THR A N 1
ATOM 654 C CA . THR A 1 85 ? 5.109 18.723 15.293 1.00 78.31 85 THR A CA 1
ATOM 655 C C . THR A 1 85 ? 6.347 19.511 15.707 1.00 78.31 85 THR A C 1
ATOM 657 O O . THR A 1 85 ? 6.230 20.593 16.276 1.00 78.31 85 THR A O 1
ATOM 660 N N . ALA A 1 86 ? 7.532 18.979 15.411 1.00 80.00 86 ALA A N 1
ATOM 661 C CA . ALA A 1 86 ? 8.826 19.628 15.555 1.00 80.00 86 ALA A CA 1
ATOM 662 C C . ALA A 1 86 ? 9.848 18.902 14.666 1.00 80.00 86 ALA A C 1
ATOM 664 O O . ALA A 1 86 ? 9.548 17.860 14.079 1.00 80.00 86 ALA A O 1
ATOM 665 N N . THR A 1 87 ? 11.080 19.413 14.605 1.00 80.06 87 THR A N 1
ATOM 666 C CA . THR A 1 87 ? 12.196 18.709 13.961 1.00 80.06 87 THR A CA 1
ATOM 667 C C . THR A 1 87 ? 12.296 17.280 14.498 1.00 80.06 87 THR A C 1
ATOM 669 O O . THR A 1 87 ? 12.436 17.088 15.707 1.00 80.06 87 THR A O 1
ATOM 672 N N . ASN A 1 88 ? 12.213 16.291 13.603 1.00 79.38 88 ASN A N 1
ATOM 673 C CA . ASN A 1 88 ? 12.286 14.857 13.913 1.00 79.38 88 ASN A CA 1
ATOM 674 C C . ASN A 1 88 ? 11.210 14.346 14.891 1.00 79.38 88 ASN A C 1
ATOM 676 O O . ASN A 1 88 ? 11.408 13.327 15.545 1.00 79.38 88 ASN A O 1
ATOM 680 N N . LYS A 1 89 ? 10.073 15.041 15.028 1.00 87.00 89 LYS A N 1
ATOM 681 C CA . LYS A 1 89 ? 8.956 14.587 15.868 1.00 87.00 89 LYS A CA 1
ATOM 682 C C . LYS A 1 89 ? 7.644 14.644 15.115 1.00 87.00 89 LYS A C 1
ATOM 684 O O . LYS A 1 89 ? 7.167 15.722 14.757 1.00 87.00 89 LYS A O 1
ATOM 689 N N . PHE A 1 90 ? 7.025 13.486 14.962 1.00 88.06 90 PHE A N 1
ATOM 690 C CA . PHE A 1 90 ? 5.803 13.305 14.203 1.00 88.06 90 PHE A CA 1
ATOM 691 C C . PHE A 1 90 ? 4.708 12.762 15.111 1.00 88.06 90 PHE A C 1
ATOM 693 O O . PHE A 1 90 ? 4.896 11.769 15.811 1.00 88.06 90 PHE A O 1
ATOM 700 N N . ASN A 1 91 ? 3.566 13.439 15.109 1.00 90.25 91 ASN A N 1
ATOM 701 C CA . ASN A 1 91 ? 2.355 12.970 15.752 1.00 90.25 91 ASN A CA 1
ATOM 702 C C . A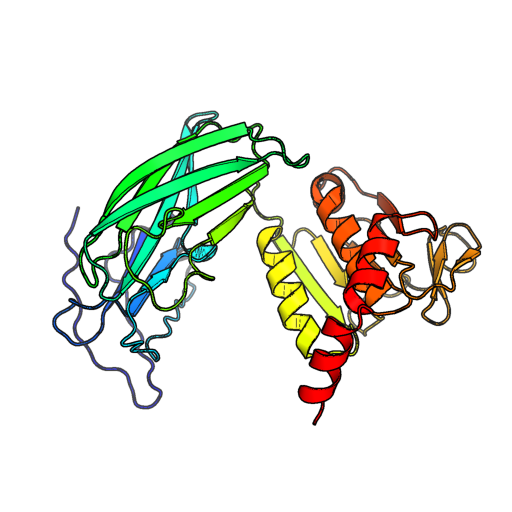SN A 1 91 ? 1.625 12.035 14.787 1.00 90.25 91 ASN A C 1
ATOM 704 O O . ASN A 1 91 ? 1.147 12.475 13.738 1.00 90.25 91 ASN A O 1
ATOM 708 N N . ILE A 1 92 ? 1.564 10.759 15.149 1.00 92.81 92 ILE A N 1
ATOM 709 C CA . ILE A 1 92 ? 0.859 9.713 14.415 1.00 92.81 92 ILE A CA 1
ATOM 710 C C . ILE A 1 92 ? -0.485 9.540 15.107 1.00 92.81 92 ILE A C 1
ATOM 712 O O . ILE A 1 92 ? -0.519 9.167 16.275 1.00 92.81 92 ILE A O 1
ATOM 716 N N . THR A 1 93 ? -1.582 9.850 14.422 1.00 90.06 93 THR A N 1
ATOM 717 C CA . THR A 1 93 ? -2.945 9.749 14.967 1.00 90.06 93 THR A CA 1
ATOM 718 C C . THR A 1 93 ? -3.726 8.711 14.183 1.00 90.06 93 THR A C 1
ATOM 720 O O . THR A 1 93 ? -3.812 8.833 12.964 1.00 90.06 93 THR A O 1
ATOM 723 N N . ALA A 1 94 ? -4.294 7.731 14.880 1.00 92.19 94 ALA A N 1
ATOM 724 C CA . ALA A 1 94 ? -5.203 6.730 14.344 1.00 92.19 94 ALA A CA 1
ATOM 725 C C . ALA A 1 94 ? -6.627 6.996 14.829 1.00 92.19 94 ALA A C 1
ATOM 727 O O . ALA A 1 94 ? -6.857 7.170 16.032 1.00 92.19 94 ALA A O 1
ATOM 728 N N . PHE A 1 95 ? -7.562 7.007 13.889 1.00 86.50 95 PHE A N 1
ATOM 729 C CA . PHE A 1 95 ? -8.989 7.059 14.150 1.00 86.50 95 PHE A CA 1
ATOM 730 C C . PHE A 1 95 ? -9.566 5.642 14.090 1.00 86.50 95 PHE A C 1
ATOM 732 O O . PHE A 1 95 ? -9.500 4.975 13.065 1.00 86.50 95 PHE A O 1
ATOM 739 N N . ILE A 1 96 ? -10.085 5.160 15.215 1.00 90.88 96 ILE A N 1
ATOM 740 C CA . ILE A 1 96 ? -10.636 3.812 15.340 1.00 90.88 96 ILE A CA 1
ATOM 741 C C . ILE A 1 96 ? -12.149 3.897 15.225 1.00 90.88 96 ILE A C 1
ATOM 743 O O . ILE A 1 96 ? -12.795 4.597 16.019 1.00 90.88 96 ILE A O 1
ATOM 747 N N . ASN A 1 97 ? -12.704 3.173 14.259 1.00 86.31 97 ASN A N 1
ATOM 748 C CA . ASN A 1 97 ? -14.141 3.027 14.100 1.00 86.31 97 ASN A CA 1
ATOM 749 C C . ASN A 1 97 ? -14.649 2.001 15.111 1.00 86.31 97 ASN A C 1
ATOM 751 O O . ASN A 1 97 ? -14.071 0.926 15.240 1.00 86.31 97 ASN A O 1
ATOM 755 N N . VAL A 1 98 ? -15.697 2.357 15.857 1.00 87.44 98 VAL A N 1
ATOM 756 C CA . VAL A 1 98 ? -16.246 1.521 16.931 1.00 87.44 98 VAL A CA 1
ATOM 757 C C . VAL A 1 98 ? -17.735 1.324 16.703 1.00 87.44 98 VAL A C 1
ATOM 759 O O . VAL A 1 98 ? -18.518 2.264 16.849 1.00 87.44 98 VAL A O 1
ATOM 762 N N . GLU A 1 99 ? -18.155 0.090 16.445 1.00 85.31 99 GLU A N 1
ATOM 763 C CA . GLU A 1 99 ? -19.557 -0.257 16.238 1.00 85.31 99 GLU A CA 1
ATOM 764 C C . GLU A 1 99 ? -20.008 -1.302 17.260 1.00 85.31 99 GLU A C 1
ATOM 766 O O . GLU A 1 99 ? -19.501 -2.414 17.304 1.00 85.31 99 GLU A O 1
ATOM 771 N N . LYS A 1 100 ? -20.938 -0.932 18.154 1.00 85.94 100 LYS A N 1
ATOM 772 C CA . LYS A 1 100 ? -21.489 -1.785 19.239 1.00 85.94 100 LYS A CA 1
ATOM 773 C C . LYS A 1 100 ? -20.508 -2.437 20.220 1.00 85.94 100 LYS A C 1
ATOM 775 O O . LYS A 1 100 ? -20.956 -3.126 21.141 1.00 85.94 100 LYS A O 1
ATOM 780 N N . VAL A 1 101 ? -19.218 -2.175 20.108 1.00 89.00 101 VAL A N 1
ATOM 781 C CA . VAL A 1 101 ? -18.203 -2.680 21.030 1.00 89.00 101 VAL A CA 1
ATOM 782 C C . VAL A 1 101 ? -18.151 -1.829 22.304 1.00 89.00 101 VAL A C 1
ATOM 784 O O . VAL A 1 101 ? -18.237 -0.603 22.267 1.00 89.00 101 VAL A O 1
ATOM 787 N N . ASN A 1 102 ? -18.006 -2.492 23.451 1.00 91.62 102 ASN A N 1
ATOM 788 C CA . ASN A 1 102 ? -17.739 -1.883 24.754 1.00 91.62 102 ASN A CA 1
ATOM 789 C C . ASN A 1 102 ? -16.608 -2.654 25.425 1.00 91.62 102 ASN A C 1
ATOM 791 O O . ASN A 1 102 ? -16.663 -3.882 25.482 1.00 91.62 102 ASN A O 1
ATOM 795 N N . GLY A 1 103 ? -15.647 -1.952 26.014 1.00 93.25 103 GLY A N 1
ATOM 796 C CA . GLY A 1 103 ? -14.580 -2.608 26.760 1.00 93.25 103 GLY A CA 1
ATOM 797 C C . GLY A 1 103 ? -13.315 -1.778 26.844 1.00 93.25 103 GLY A C 1
ATOM 798 O O . GLY A 1 103 ? -13.312 -0.576 26.581 1.00 93.25 103 GLY A O 1
ATOM 799 N N . THR A 1 104 ? -12.234 -2.438 27.229 1.00 95.25 104 THR A N 1
ATOM 800 C CA . THR A 1 104 ? -10.893 -1.865 27.239 1.00 95.25 104 THR A CA 1
ATOM 801 C C . THR A 1 104 ? -10.060 -2.632 26.235 1.00 95.25 104 THR A C 1
ATOM 803 O O . THR A 1 104 ? -9.892 -3.833 26.402 1.00 95.25 104 THR A O 1
ATOM 806 N N . ILE A 1 105 ? -9.537 -1.930 25.237 1.00 95.12 105 ILE A N 1
ATOM 807 C CA . ILE A 1 105 ? -8.770 -2.516 24.138 1.00 95.12 105 ILE A CA 1
ATOM 808 C C . ILE A 1 105 ? -7.338 -1.999 24.139 1.00 95.12 105 ILE A C 1
ATOM 810 O O . ILE A 1 105 ? -7.022 -0.968 24.747 1.00 95.12 105 ILE A O 1
ATOM 814 N N . VAL A 1 106 ? -6.467 -2.715 23.434 1.00 95.06 106 VAL A N 1
ATOM 815 C CA . VAL A 1 106 ? -5.070 -2.326 23.233 1.00 95.06 106 VAL A CA 1
ATOM 816 C C . VAL A 1 106 ? -4.853 -1.977 21.771 1.00 95.06 106 VAL A C 1
ATOM 818 O O . VAL A 1 106 ? -5.107 -2.801 20.903 1.00 95.06 106 VAL A O 1
ATOM 821 N N . ILE A 1 107 ? -4.338 -0.781 21.507 1.00 95.75 107 ILE A N 1
ATOM 822 C CA . ILE A 1 107 ? -3.902 -0.371 20.171 1.00 95.75 107 ILE A CA 1
ATOM 823 C C . ILE A 1 107 ? -2.380 -0.410 20.150 1.00 95.75 107 ILE A C 1
ATOM 825 O O . ILE A 1 107 ? -1.740 0.316 20.914 1.00 95.75 107 ILE A O 1
ATOM 829 N N . ASP A 1 108 ? -1.808 -1.265 19.308 1.00 96.12 108 ASP A N 1
ATOM 830 C CA . ASP A 1 108 ? -0.362 -1.389 19.122 1.00 96.12 108 ASP A CA 1
ATOM 831 C C . ASP A 1 108 ? 0.071 -0.568 17.910 1.00 96.12 108 ASP A C 1
ATOM 833 O O . ASP A 1 108 ? -0.420 -0.770 16.802 1.00 96.12 108 ASP A O 1
ATOM 837 N N . PHE A 1 109 ? 0.996 0.360 18.125 1.00 96.81 109 PHE A N 1
ATOM 838 C CA . PHE A 1 109 ? 1.700 1.073 17.073 1.00 96.81 109 PHE A CA 1
ATOM 839 C C . PHE A 1 109 ? 3.077 0.439 16.940 1.00 96.81 109 PHE A C 1
ATOM 841 O O . PHE A 1 109 ? 3.832 0.372 17.915 1.00 96.81 109 PHE A O 1
ATOM 848 N N . ARG A 1 110 ? 3.458 0.063 15.718 1.00 95.94 110 ARG A N 1
ATOM 849 C CA . ARG A 1 110 ? 4.788 -0.478 15.425 1.00 95.94 110 ARG A CA 1
ATOM 850 C C . ARG A 1 110 ? 5.407 0.180 14.202 1.00 95.94 110 ARG A C 1
ATOM 852 O O . ARG A 1 110 ? 4.832 0.173 13.122 1.00 95.94 110 ARG A O 1
ATOM 859 N N . GLY A 1 111 ? 6.604 0.724 14.376 1.00 94.38 111 GLY A N 1
ATOM 860 C CA . GLY A 1 111 ? 7.448 1.233 13.305 1.00 94.38 111 GLY A CA 1
ATOM 861 C C . GLY A 1 111 ? 8.356 0.133 12.764 1.00 94.38 111 GLY A C 1
ATOM 862 O O . GLY A 1 111 ? 8.936 -0.636 13.535 1.00 94.38 111 GLY A O 1
ATOM 863 N N . GLN A 1 112 ? 8.495 0.063 11.445 1.00 90.38 112 GLN A N 1
ATOM 864 C CA . GLN A 1 112 ? 9.369 -0.873 10.748 1.00 90.38 112 GLN A CA 1
ATOM 865 C C . GLN A 1 112 ? 10.214 -0.148 9.705 1.00 90.38 112 GLN A C 1
ATOM 867 O O . GLN A 1 112 ? 9.734 0.764 9.031 1.00 90.38 112 GLN A O 1
ATOM 872 N N . ASN A 1 113 ? 11.460 -0.582 9.536 1.00 82.56 113 ASN A N 1
ATOM 873 C CA . ASN A 1 113 ? 12.270 -0.210 8.377 1.00 82.56 113 ASN A CA 1
ATOM 874 C C . ASN A 1 113 ? 12.014 -1.156 7.187 1.00 82.56 113 ASN A C 1
ATOM 876 O O . ASN A 1 113 ? 11.391 -2.210 7.335 1.00 82.56 113 ASN A O 1
ATOM 880 N N . LEU A 1 114 ? 12.542 -0.810 6.012 1.00 67.94 114 LEU A N 1
ATOM 881 C CA . LEU A 1 114 ? 12.453 -1.610 4.778 1.00 67.94 114 LEU A CA 1
ATOM 882 C C . LEU A 1 114 ? 12.959 -3.053 4.931 1.00 67.94 114 LEU A C 1
ATOM 884 O O . LEU A 1 114 ? 12.502 -3.944 4.227 1.00 67.94 114 LEU A O 1
ATOM 888 N N . LYS A 1 115 ? 13.877 -3.310 5.869 1.00 71.31 115 LYS A N 1
ATOM 889 C CA . LYS A 1 115 ? 14.428 -4.650 6.133 1.00 71.31 115 LYS A CA 1
ATOM 890 C C . LYS A 1 115 ? 13.566 -5.471 7.102 1.00 71.31 115 LYS A C 1
ATOM 892 O O . LYS A 1 115 ? 13.999 -6.532 7.544 1.00 71.31 115 LYS A O 1
ATOM 897 N N . GLY A 1 116 ? 12.389 -4.969 7.487 1.00 67.50 116 GLY A N 1
ATOM 898 C CA . GLY A 1 116 ? 11.489 -5.602 8.455 1.00 67.50 116 GLY A CA 1
ATOM 899 C C . GLY A 1 116 ? 11.926 -5.451 9.916 1.00 67.50 116 GLY A C 1
ATOM 900 O O . GLY A 1 116 ? 11.292 -6.006 10.812 1.00 67.50 116 GLY A O 1
ATOM 901 N N . GLY A 1 117 ? 12.994 -4.696 10.186 1.00 79.81 117 GLY A N 1
ATOM 902 C CA . GLY A 1 117 ? 13.453 -4.422 11.543 1.00 79.81 117 GLY A CA 1
ATOM 903 C C . GLY A 1 117 ? 12.513 -3.453 12.253 1.00 79.81 117 GLY A C 1
ATOM 904 O O . GLY A 1 117 ? 12.166 -2.412 11.697 1.00 79.81 117 GLY A O 1
ATOM 905 N N . ILE A 1 118 ? 12.131 -3.779 13.490 1.00 90.88 118 ILE A N 1
ATOM 906 C CA . ILE A 1 118 ? 11.323 -2.894 14.334 1.00 90.88 118 ILE A CA 1
ATOM 907 C C . ILE A 1 118 ? 12.172 -1.690 14.738 1.00 90.88 118 ILE A C 1
ATOM 909 O O . ILE A 1 118 ? 13.250 -1.843 15.312 1.00 90.88 118 ILE A O 1
ATOM 913 N N . THR A 1 119 ? 11.680 -0.494 14.438 1.00 92.06 119 THR A N 1
ATOM 914 C CA . THR A 1 119 ? 12.359 0.773 14.738 1.00 92.06 119 THR A CA 1
ATOM 915 C C . THR A 1 119 ? 11.797 1.406 16.002 1.00 92.06 119 THR A C 1
ATOM 917 O O . THR A 1 119 ? 12.556 1.935 16.808 1.00 92.06 119 THR A O 1
ATOM 920 N N . GLN A 1 120 ? 10.479 1.309 16.195 1.00 93.88 120 GLN A N 1
ATOM 921 C CA . GLN A 1 120 ? 9.734 1.799 17.355 1.00 93.88 120 GLN A CA 1
ATOM 922 C C . GLN A 1 120 ? 8.541 0.888 17.636 1.00 93.88 120 GLN A C 1
ATOM 924 O O . GLN A 1 120 ? 8.014 0.241 16.733 1.00 93.88 120 GLN A O 1
ATOM 929 N N . ASN A 1 121 ? 8.107 0.840 18.892 1.00 95.25 121 ASN A N 1
ATOM 930 C CA . ASN A 1 121 ? 6.899 0.131 19.290 1.00 95.25 121 ASN A CA 1
ATOM 931 C C . ASN A 1 121 ? 6.290 0.815 20.511 1.00 95.25 121 ASN A C 1
ATOM 933 O O . ASN A 1 121 ? 7.002 1.103 21.475 1.00 95.25 121 ASN A O 1
ATOM 937 N N . GLU A 1 122 ? 4.986 1.047 20.489 1.00 95.62 122 GLU A N 1
ATOM 938 C CA . GLU A 1 122 ? 4.253 1.639 21.602 1.00 95.62 122 GLU A CA 1
ATOM 939 C C . GLU A 1 122 ? 2.811 1.151 21.569 1.00 95.62 122 GLU A C 1
ATOM 941 O O . GLU A 1 122 ? 2.169 1.193 20.526 1.00 95.62 122 GLU A O 1
ATOM 946 N N . SER A 1 123 ? 2.276 0.743 22.716 1.00 95.06 123 SER A N 1
ATOM 947 C CA . SER A 1 123 ? 0.871 0.355 22.822 1.00 95.06 123 SER A CA 1
ATOM 948 C C . SER A 1 123 ? 0.107 1.339 23.705 1.00 95.06 123 SER A C 1
ATOM 950 O O . SER A 1 123 ? 0.615 1.809 24.728 1.00 95.06 123 SER A O 1
ATOM 952 N N . LYS A 1 124 ? -1.140 1.634 23.337 1.00 95.56 124 LYS A N 1
ATOM 953 C CA . LYS A 1 124 ? -2.073 2.442 24.126 1.00 95.56 124 LYS A CA 1
ATOM 954 C C . LYS A 1 124 ? -3.246 1.584 24.564 1.00 95.56 124 LYS A C 1
ATOM 956 O O . LYS A 1 124 ? -3.855 0.897 23.754 1.00 95.56 124 LYS A O 1
ATOM 961 N N . ILE A 1 125 ? -3.568 1.655 25.849 1.00 94.88 125 ILE A N 1
ATOM 962 C CA . ILE A 1 125 ? -4.771 1.038 26.400 1.00 94.88 125 ILE A CA 1
ATOM 963 C C . ILE A 1 125 ? -5.841 2.118 26.454 1.00 94.88 125 ILE A C 1
ATOM 965 O O . ILE A 1 125 ? -5.612 3.174 27.050 1.00 94.88 125 ILE A O 1
ATOM 969 N N . ILE A 1 126 ? -6.990 1.860 25.837 1.00 94.38 126 ILE A N 1
ATOM 970 C CA . ILE A 1 126 ? -8.113 2.796 25.820 1.00 94.38 126 ILE A CA 1
ATOM 971 C C . ILE A 1 126 ? -9.415 2.091 26.184 1.00 94.38 126 ILE A C 1
ATOM 973 O O . ILE A 1 126 ? -9.564 0.889 25.974 1.00 94.38 126 ILE A O 1
ATOM 977 N N . SER A 1 127 ? -10.370 2.855 26.705 1.00 94.19 127 SER A N 1
ATOM 978 C CA . SER A 1 127 ? -11.739 2.380 26.886 1.00 94.19 127 SER A CA 1
ATOM 979 C C . SER A 1 127 ? -12.581 2.793 25.686 1.00 94.19 127 SER A C 1
ATOM 981 O O . SER A 1 127 ? -12.637 3.975 25.351 1.00 94.19 127 SER A O 1
ATOM 983 N N . VAL A 1 128 ? -13.249 1.824 25.069 1.00 91.94 128 VAL A N 1
ATOM 984 C CA . VAL A 1 128 ? -14.202 2.031 23.977 1.00 91.94 128 VAL A CA 1
ATOM 985 C C . VAL A 1 128 ? -15.627 1.938 24.498 1.00 91.94 128 VAL A C 1
ATOM 987 O O . VAL A 1 128 ? -15.934 1.180 25.423 1.00 91.94 128 VAL A O 1
ATOM 990 N N . SER A 1 129 ? -16.502 2.746 23.912 1.00 87.56 129 SER A N 1
ATOM 991 C CA . SER A 1 129 ? -17.938 2.735 24.177 1.00 87.56 129 SER A CA 1
ATOM 992 C C . SER A 1 129 ? -18.695 2.630 22.860 1.00 87.56 129 SER A C 1
ATOM 994 O O . SER A 1 129 ? -18.224 3.153 21.850 1.00 87.56 129 SER A O 1
ATOM 996 N N . GLN A 1 130 ? -19.862 1.981 22.872 1.00 82.06 130 GLN A N 1
ATOM 997 C CA . GLN A 1 130 ? -20.623 1.708 21.647 1.00 82.06 130 GLN A CA 1
ATOM 998 C C . GLN A 1 130 ? -20.845 2.984 20.840 1.00 82.06 130 GLN A C 1
ATOM 1000 O O . GLN A 1 130 ? -21.343 3.974 21.378 1.00 82.06 130 GLN A O 1
ATOM 1005 N N . TYR A 1 131 ? -20.521 2.921 19.547 1.00 75.69 131 TYR A N 1
ATOM 1006 C CA . TYR A 1 131 ? -20.700 4.014 18.587 1.00 75.69 131 TYR A CA 1
ATOM 1007 C C . TYR A 1 131 ? -19.870 5.270 18.886 1.00 75.69 131 TYR A C 1
ATOM 1009 O O . TYR A 1 131 ? -20.126 6.332 18.319 1.00 75.69 131 TYR A O 1
ATOM 1017 N N . VAL A 1 132 ? -18.874 5.169 19.772 1.00 77.38 132 VAL A N 1
ATOM 1018 C CA . VAL A 1 132 ? -17.954 6.263 20.083 1.00 77.38 132 VAL A CA 1
ATOM 1019 C C . VAL A 1 132 ? -16.580 5.928 19.526 1.00 77.38 132 VAL A C 1
ATOM 1021 O O . VAL A 1 132 ? -15.767 5.270 20.182 1.00 77.38 132 VAL A O 1
ATOM 1024 N N . ASN A 1 133 ? -16.315 6.439 18.327 1.00 80.31 133 ASN A N 1
ATOM 1025 C CA . ASN A 1 133 ? -15.008 6.335 17.691 1.00 80.31 133 ASN A CA 1
ATOM 1026 C C . ASN A 1 133 ? -13.916 6.986 18.539 1.00 80.31 133 ASN A C 1
ATOM 1028 O O . ASN A 1 133 ? -14.157 7.945 19.282 1.00 80.31 133 ASN A O 1
ATOM 1032 N N . GLN A 1 134 ? -12.702 6.464 18.414 1.00 86.88 134 GLN A N 1
ATOM 1033 C CA . GLN A 1 134 ? -11.577 6.859 19.254 1.00 86.88 134 GLN A CA 1
ATOM 1034 C C . GLN A 1 134 ? -10.466 7.467 18.416 1.00 86.88 134 GLN A C 1
ATOM 1036 O O . GLN A 1 134 ? -10.132 6.962 17.354 1.00 86.88 134 GLN A O 1
ATOM 1041 N N . ASN A 1 135 ? -9.864 8.538 18.922 1.00 88.19 135 ASN A N 1
ATOM 1042 C CA . ASN A 1 135 ? -8.626 9.078 18.379 1.00 88.19 135 ASN A CA 1
ATOM 1043 C C . ASN A 1 135 ? -7.490 8.725 19.325 1.00 88.19 135 ASN A C 1
ATOM 1045 O O . ASN A 1 135 ? -7.500 9.134 20.489 1.00 88.19 135 ASN A O 1
ATOM 1049 N N . VAL A 1 136 ? -6.502 7.997 18.820 1.00 94.00 136 VAL A N 1
ATOM 1050 C CA . VAL A 1 136 ? -5.330 7.596 19.596 1.00 94.00 136 VAL A CA 1
ATOM 1051 C C . VAL A 1 136 ? -4.081 8.047 18.882 1.00 94.00 136 VAL A C 1
ATOM 1053 O O . VAL A 1 136 ? -3.950 7.876 17.674 1.00 94.00 136 VAL A O 1
ATOM 1056 N N . SER A 1 137 ? -3.161 8.639 19.635 1.00 93.69 137 SER A N 1
ATOM 1057 C CA . SER A 1 137 ? -1.952 9.208 19.064 1.00 93.69 137 SER A CA 1
ATOM 1058 C C . SER A 1 137 ? -0.687 8.817 19.811 1.00 93.69 137 SER A C 1
ATOM 1060 O O . SER A 1 137 ? -0.680 8.708 21.043 1.00 93.69 137 SER A O 1
ATOM 1062 N N . VAL A 1 138 ? 0.398 8.693 19.052 1.00 95.62 138 VAL A N 1
ATOM 1063 C CA . VAL A 1 138 ? 1.769 8.519 19.541 1.00 95.62 138 VAL A CA 1
ATOM 1064 C C . VAL A 1 138 ? 2.680 9.575 18.916 1.00 95.62 138 VAL A C 1
ATOM 1066 O O . VAL A 1 138 ? 2.435 10.049 17.805 1.00 95.62 138 VAL A O 1
ATOM 1069 N N . LEU A 1 139 ? 3.724 9.969 19.645 1.00 94.25 139 LEU A N 1
ATOM 1070 C CA . LEU A 1 139 ? 4.679 10.984 19.201 1.00 94.25 139 LEU A CA 1
ATOM 1071 C C . LEU A 1 139 ? 6.047 10.343 18.990 1.00 94.25 139 LEU A C 1
ATOM 1073 O O . LEU A 1 139 ? 6.743 10.056 19.963 1.00 94.25 139 LEU A O 1
ATOM 1077 N N . TRP A 1 140 ? 6.436 10.152 17.734 1.00 94.31 140 TRP A N 1
ATOM 1078 C CA . TRP A 1 140 ? 7.607 9.358 17.358 1.00 94.31 140 TRP A CA 1
ATOM 1079 C C . TRP A 1 140 ? 8.610 10.142 16.513 1.00 94.31 140 TRP A C 1
ATOM 1081 O O . TRP A 1 140 ? 8.253 11.090 15.810 1.00 94.31 140 TRP A O 1
ATOM 1091 N N . ASP A 1 141 ? 9.869 9.705 16.547 1.00 90.56 141 ASP A N 1
ATOM 1092 C CA . ASP A 1 141 ? 10.871 10.084 15.546 1.00 90.56 141 ASP A CA 1
ATOM 1093 C C . ASP A 1 141 ? 10.879 9.033 14.434 1.00 90.56 141 ASP A C 1
ATOM 1095 O O . ASP A 1 141 ? 11.425 7.947 14.598 1.00 90.56 141 ASP A O 1
ATOM 1099 N N . ILE A 1 142 ? 10.248 9.325 13.300 1.00 85.44 142 ILE A N 1
ATOM 1100 C CA . ILE A 1 142 ? 10.097 8.360 12.201 1.00 85.44 142 ILE A CA 1
ATOM 1101 C C . ILE A 1 142 ? 11.260 8.372 11.199 1.00 85.44 142 ILE A C 1
ATOM 1103 O O . ILE A 1 142 ? 11.153 7.727 10.164 1.00 85.44 142 ILE A O 1
ATOM 1107 N N . ASN A 1 143 ? 12.388 9.035 11.482 1.00 83.44 143 ASN A N 1
ATOM 1108 C CA . ASN A 1 143 ? 13.498 9.154 10.521 1.00 83.44 143 ASN A CA 1
ATOM 1109 C C . ASN A 1 143 ? 14.080 7.814 10.042 1.00 83.44 143 ASN A C 1
ATOM 1111 O O . ASN A 1 143 ? 14.563 7.713 8.918 1.00 83.44 143 ASN A O 1
ATOM 1115 N N . SER A 1 144 ? 14.062 6.793 10.897 1.00 83.25 144 SER A N 1
ATOM 1116 C CA . SER A 1 144 ? 14.511 5.432 10.572 1.00 83.25 144 SER A CA 1
ATOM 1117 C C . SER A 1 144 ? 13.361 4.469 10.279 1.00 83.25 144 SER A C 1
ATOM 1119 O O . SER A 1 144 ? 13.598 3.278 10.094 1.00 83.25 144 SER A O 1
ATOM 1121 N N . THR A 1 145 ? 12.122 4.962 10.291 1.00 87.88 145 THR A N 1
ATOM 1122 C CA . THR A 1 145 ? 10.898 4.175 10.140 1.00 87.88 145 THR A CA 1
ATOM 1123 C C . THR A 1 145 ? 10.356 4.405 8.743 1.00 87.88 145 THR A C 1
ATOM 1125 O O . THR A 1 145 ? 10.102 5.546 8.383 1.00 87.88 145 THR A O 1
ATOM 1128 N N . ASP A 1 146 ? 10.151 3.339 7.978 1.00 81.94 146 ASP A N 1
ATOM 1129 C CA . ASP A 1 146 ? 9.620 3.390 6.610 1.00 81.94 146 ASP A CA 1
ATOM 1130 C C . ASP A 1 146 ? 8.122 3.069 6.562 1.00 81.94 146 ASP A C 1
ATOM 1132 O O . ASP A 1 146 ? 7.398 3.548 5.688 1.00 81.94 146 ASP A O 1
ATOM 1136 N N . PHE A 1 147 ? 7.655 2.284 7.534 1.00 86.56 147 PHE A N 1
ATOM 1137 C CA . PHE A 1 147 ? 6.260 1.899 7.689 1.00 86.56 147 PHE A CA 1
ATOM 1138 C C . PHE A 1 147 ? 5.836 1.978 9.146 1.00 86.56 147 PHE A C 1
ATOM 1140 O O . PHE A 1 147 ? 6.598 1.621 10.046 1.00 86.56 147 PHE A O 1
ATOM 1147 N N . ILE A 1 148 ? 4.594 2.380 9.369 1.00 91.38 148 ILE A N 1
ATOM 1148 C CA . ILE A 1 148 ? 3.901 2.224 10.641 1.00 91.38 148 ILE A CA 1
ATOM 1149 C C . ILE A 1 148 ? 2.786 1.217 10.420 1.00 91.38 148 ILE A C 1
ATOM 1151 O O . ILE A 1 148 ? 1.934 1.413 9.558 1.00 91.38 148 ILE A O 1
ATOM 1155 N N . SER A 1 149 ? 2.777 0.154 11.209 1.00 93.12 149 SER A N 1
ATOM 1156 C CA . SER A 1 149 ? 1.612 -0.704 11.352 1.00 93.12 149 SER A CA 1
ATOM 1157 C C . SER A 1 149 ? 0.863 -0.356 12.625 1.00 93.12 149 SER A C 1
ATOM 1159 O O . SER A 1 149 ? 1.486 -0.088 13.656 1.00 93.12 149 SER A O 1
ATOM 1161 N N . ILE A 1 150 ? -0.461 -0.380 12.546 1.00 95.38 150 ILE A N 1
ATOM 1162 C CA . ILE A 1 150 ? -1.340 -0.155 13.689 1.00 95.38 150 ILE A CA 1
ATOM 1163 C C . ILE A 1 150 ? -2.274 -1.346 13.773 1.00 95.38 150 ILE A C 1
ATOM 1165 O O . ILE A 1 150 ? -2.881 -1.725 12.774 1.00 95.38 150 ILE A O 1
ATOM 1169 N N . THR A 1 151 ? -2.345 -1.953 14.951 1.00 96.12 151 THR A N 1
ATOM 1170 C CA . THR A 1 151 ? -3.251 -3.069 15.221 1.00 96.12 151 THR A CA 1
ATOM 1171 C C . THR A 1 151 ? -4.194 -2.691 16.342 1.00 96.12 151 THR A C 1
ATOM 1173 O O . THR A 1 151 ? -3.754 -2.314 17.431 1.00 96.12 151 THR A O 1
ATOM 1176 N N . VAL A 1 152 ? -5.484 -2.769 16.057 1.00 95.75 152 VAL A N 1
ATOM 1177 C CA . VAL A 1 152 ? -6.570 -2.533 17.000 1.00 95.75 152 VAL A CA 1
ATOM 1178 C C . VAL A 1 152 ? -6.908 -3.856 17.665 1.00 95.75 152 VAL A C 1
ATOM 1180 O O . VAL A 1 152 ? -6.951 -4.882 17.007 1.00 95.75 152 VAL A O 1
ATOM 1183 N N . ASP A 1 153 ? -7.034 -3.825 18.986 1.00 94.12 153 ASP A N 1
ATOM 1184 C CA . ASP A 1 153 ? -7.329 -4.983 19.827 1.00 94.12 153 ASP A CA 1
ATOM 1185 C C . ASP A 1 153 ? -6.589 -6.279 19.450 1.00 94.12 153 ASP A C 1
ATOM 1187 O O . ASP A 1 153 ? -7.166 -7.351 19.428 1.00 94.12 153 ASP A O 1
ATOM 1191 N N . PHE A 1 154 ? -5.267 -6.224 19.240 1.00 81.94 154 PHE A N 1
ATOM 1192 C CA . PHE A 1 154 ? -4.452 -7.403 18.871 1.00 81.94 154 PHE A CA 1
ATOM 1193 C C . PHE A 1 154 ? -4.597 -8.623 19.814 1.00 81.94 154 PHE A C 1
ATOM 1195 O O . PHE A 1 154 ? -4.148 -9.727 19.513 1.00 81.94 154 PHE A O 1
ATOM 1202 N N . LYS A 1 155 ? -5.138 -8.416 21.018 1.00 84.25 155 LYS A N 1
ATOM 1203 C CA . LYS A 1 155 ? -5.372 -9.469 22.010 1.00 84.25 155 LYS A CA 1
ATOM 1204 C C . LYS A 1 155 ? -6.799 -10.026 21.975 1.00 84.25 155 LYS A C 1
ATOM 1206 O O . LYS A 1 155 ? -7.082 -10.897 22.798 1.00 84.25 155 LYS A O 1
ATOM 1211 N N . ASN A 1 156 ? -7.656 -9.510 21.096 1.00 88.06 156 ASN A N 1
ATOM 1212 C CA . ASN A 1 156 ? -9.068 -9.842 20.930 1.00 88.06 156 ASN A CA 1
ATOM 1213 C C . ASN A 1 156 ? -9.769 -9.877 22.297 1.00 88.06 156 ASN A C 1
ATOM 1215 O O . ASN A 1 156 ? -10.354 -10.875 22.726 1.00 88.06 156 ASN A O 1
ATOM 1219 N N . THR A 1 157 ? -9.564 -8.802 23.063 1.00 90.94 157 THR A N 1
ATOM 1220 C CA . THR A 1 157 ? -10.107 -8.638 24.414 1.00 90.94 157 THR A CA 1
ATOM 1221 C C . THR A 1 157 ? -11.594 -8.317 24.406 1.00 90.94 157 THR A C 1
ATOM 1223 O O . THR A 1 157 ? -12.274 -8.571 25.408 1.00 90.94 157 THR A O 1
ATOM 1226 N N . VAL A 1 158 ? -12.105 -7.789 23.296 1.00 92.62 158 VAL A N 1
ATOM 1227 C CA . VAL A 1 158 ? -13.531 -7.604 23.037 1.00 92.62 158 VAL A CA 1
ATOM 1228 C C . VAL A 1 158 ? -13.992 -8.541 21.922 1.00 92.62 158 VAL A C 1
ATOM 1230 O O . VAL A 1 158 ? -13.198 -9.052 21.149 1.00 92.62 158 VAL A O 1
ATOM 1233 N N . ALA A 1 159 ? -15.292 -8.835 21.890 1.00 90.38 159 ALA A N 1
ATOM 1234 C CA . ALA A 1 159 ? -15.860 -9.704 20.865 1.00 90.38 159 ALA A CA 1
ATOM 1235 C C . ALA A 1 159 ? -16.242 -8.888 19.628 1.00 90.38 159 ALA A C 1
ATOM 1237 O O . ALA A 1 159 ? -17.022 -7.939 19.747 1.00 90.38 159 ALA A O 1
ATOM 1238 N N . GLU A 1 160 ? -15.758 -9.317 18.466 1.00 90.44 160 GLU A N 1
ATOM 1239 C CA . GLU A 1 160 ? -15.975 -8.672 17.173 1.00 90.44 160 GLU A CA 1
ATOM 1240 C C . GLU A 1 160 ? -16.497 -9.673 16.138 1.00 90.44 160 GLU A C 1
ATOM 1242 O O . GLU A 1 160 ? -16.411 -10.892 16.314 1.00 90.44 160 GLU A O 1
ATOM 1247 N N . THR A 1 161 ? -17.119 -9.162 15.080 1.00 86.81 161 THR A N 1
ATOM 1248 C CA . THR A 1 161 ? -17.633 -9.984 13.980 1.00 86.81 161 THR A CA 1
ATOM 1249 C C . THR A 1 161 ? -16.617 -10.189 12.871 1.00 86.81 161 THR A C 1
ATOM 1251 O O . THR A 1 161 ? -16.694 -11.206 12.181 1.00 86.81 161 THR A O 1
ATOM 1254 N N . ASP A 1 162 ? -15.702 -9.241 12.693 1.00 80.19 162 ASP A N 1
ATOM 1255 C CA . ASP A 1 162 ? -14.633 -9.286 11.712 1.00 80.19 162 ASP A CA 1
ATOM 1256 C C . ASP A 1 162 ? -13.340 -8.793 12.365 1.00 80.19 162 ASP A C 1
ATOM 1258 O O . ASP A 1 162 ? -13.265 -7.679 12.850 1.00 80.19 162 ASP A O 1
ATOM 1262 N N . GLU A 1 163 ? -12.325 -9.650 12.401 1.00 85.56 163 GLU A N 1
ATOM 1263 C CA . GLU A 1 163 ? -11.006 -9.325 12.963 1.00 85.56 163 GLU A CA 1
ATOM 1264 C C . GLU A 1 163 ? -10.006 -8.951 11.857 1.00 85.56 163 GLU A C 1
ATOM 1266 O O . GLU A 1 163 ? -8.875 -8.536 12.120 1.00 85.56 163 GLU A O 1
ATOM 1271 N N . SER A 1 164 ? -10.385 -9.134 10.587 1.00 79.06 164 SER A N 1
ATOM 1272 C CA . SER A 1 164 ? -9.488 -8.939 9.442 1.00 79.06 164 SER A CA 1
ATOM 1273 C C . SER A 1 164 ? -9.243 -7.464 9.115 1.00 79.06 164 SER A C 1
ATOM 1275 O O . SER A 1 164 ? -8.263 -7.130 8.449 1.00 79.06 164 SER A O 1
ATOM 1277 N N . ASN A 1 165 ? -10.098 -6.575 9.619 1.00 80.31 165 ASN A N 1
ATOM 1278 C CA . ASN A 1 165 ? -10.077 -5.129 9.404 1.00 80.31 165 ASN A CA 1
ATOM 1279 C C . ASN A 1 165 ? -9.472 -4.340 10.591 1.00 80.31 165 ASN A C 1
ATOM 1281 O O . ASN A 1 165 ? -9.515 -3.105 10.611 1.00 80.31 165 ASN A O 1
ATOM 1285 N N . ASN A 1 166 ? -8.862 -5.046 11.550 1.00 91.44 166 ASN A N 1
ATOM 1286 C CA . ASN A 1 166 ? -8.212 -4.482 12.736 1.00 91.44 166 ASN A CA 1
ATOM 1287 C C . ASN A 1 166 ? -6.725 -4.155 12.539 1.00 91.44 166 ASN A C 1
ATOM 1289 O O . ASN A 1 166 ? -6.037 -3.750 13.480 1.00 91.44 166 ASN A O 1
ATOM 1293 N N . TYR A 1 167 ? -6.206 -4.297 11.320 1.00 90.50 167 TYR A N 1
ATOM 1294 C CA . TYR A 1 167 ? -4.804 -4.062 10.995 1.00 90.50 167 TYR A CA 1
ATOM 1295 C C . TYR A 1 167 ? -4.651 -3.133 9.797 1.00 90.50 167 TYR A C 1
ATOM 1297 O O . TYR A 1 167 ? -5.267 -3.336 8.754 1.00 90.50 167 TYR A O 1
ATOM 1305 N N . ILE A 1 168 ? -3.738 -2.170 9.917 1.00 87.19 168 ILE A N 1
ATOM 1306 C CA . ILE A 1 168 ? -3.231 -1.400 8.779 1.00 87.19 168 ILE A CA 1
ATOM 1307 C C . ILE A 1 168 ? -1.714 -1.357 8.792 1.00 87.19 168 ILE A C 1
ATOM 1309 O O . ILE A 1 168 ? -1.062 -1.502 9.834 1.00 87.19 168 ILE A O 1
ATOM 1313 N N . ARG A 1 169 ? -1.158 -1.046 7.624 1.00 85.12 169 ARG A N 1
ATOM 1314 C CA . ARG A 1 169 ? 0.241 -0.684 7.433 1.00 85.12 169 ARG A CA 1
ATOM 1315 C C . ARG A 1 169 ? 0.298 0.526 6.509 1.00 85.12 169 ARG A C 1
ATOM 1317 O O . ARG A 1 169 ? -0.302 0.513 5.450 1.00 85.12 169 ARG A O 1
ATOM 1324 N N . LYS A 1 170 ? 1.001 1.581 6.916 1.00 81.12 170 LYS A N 1
ATOM 1325 C CA . LYS A 1 170 ? 1.082 2.849 6.180 1.00 81.12 170 LYS A CA 1
ATOM 1326 C C . LYS A 1 170 ? 2.529 3.298 6.052 1.00 81.12 170 LYS A C 1
ATOM 1328 O O . LYS A 1 170 ? 3.271 3.246 7.036 1.00 81.12 170 LYS A O 1
ATOM 1333 N N . SER A 1 171 ? 2.938 3.766 4.873 1.00 78.50 171 SER A N 1
ATOM 1334 C CA . SER A 1 171 ? 4.259 4.381 4.721 1.00 78.50 171 SER A CA 1
ATOM 1335 C C . SER A 1 171 ? 4.365 5.695 5.505 1.00 78.50 171 SER A C 1
ATOM 1337 O O . SER A 1 171 ? 3.426 6.488 5.580 1.00 78.50 171 SER A O 1
ATOM 1339 N N . THR A 1 172 ? 5.526 5.928 6.110 1.00 78.31 172 THR A N 1
ATOM 1340 C CA . THR A 1 172 ? 5.876 7.188 6.790 1.00 78.31 172 THR A CA 1
ATOM 1341 C C . THR A 1 172 ? 6.402 8.255 5.841 1.00 78.31 172 THR A C 1
ATOM 1343 O O . THR A 1 172 ? 6.493 9.428 6.213 1.00 78.31 172 THR A O 1
ATOM 1346 N N . ARG A 1 173 ? 6.806 7.852 4.635 1.00 68.81 173 ARG A N 1
ATOM 1347 C CA . ARG A 1 173 ? 7.368 8.752 3.636 1.00 68.81 173 ARG A CA 1
ATOM 1348 C C . ARG A 1 173 ? 6.220 9.491 2.945 1.00 68.81 173 ARG A C 1
ATOM 1350 O O . ARG A 1 173 ? 5.155 8.903 2.760 1.00 68.81 173 ARG A O 1
ATOM 1357 N N . PRO A 1 174 ? 6.400 10.772 2.573 1.00 59.47 174 PRO A N 1
ATOM 1358 C CA . PRO A 1 174 ? 5.412 11.459 1.755 1.00 59.47 174 PRO A CA 1
ATOM 1359 C C . PRO A 1 174 ? 5.181 10.634 0.492 1.00 59.47 174 PRO A C 1
ATOM 1361 O O . PRO A 1 174 ? 6.131 10.280 -0.211 1.00 59.47 174 PRO A O 1
ATOM 1364 N N . ALA A 1 175 ? 3.920 10.287 0.266 1.00 63.72 175 ALA A N 1
ATOM 1365 C CA . ALA A 1 175 ? 3.522 9.440 -0.834 1.00 63.72 175 ALA A CA 1
ATOM 1366 C C . ALA A 1 175 ? 3.915 10.123 -2.151 1.00 63.72 175 ALA A C 1
ATOM 1368 O O . ALA A 1 175 ? 3.604 11.292 -2.388 1.00 63.72 175 ALA A O 1
ATOM 1369 N N . THR A 1 176 ? 4.694 9.419 -2.972 1.00 78.50 176 THR A N 1
ATOM 1370 C CA . THR A 1 176 ? 5.064 9.920 -4.299 1.00 78.50 176 THR A CA 1
ATOM 1371 C C . THR A 1 176 ? 3.800 9.959 -5.135 1.00 78.50 176 THR A C 1
ATOM 1373 O O . THR A 1 176 ? 3.128 8.933 -5.248 1.00 78.50 176 THR A O 1
ATOM 1376 N N . LYS A 1 177 ? 3.472 11.119 -5.714 1.00 85.81 177 LYS A N 1
ATOM 1377 C CA . LYS A 1 177 ? 2.286 11.228 -6.562 1.00 85.81 177 LYS A CA 1
ATOM 1378 C C . LYS A 1 177 ? 2.519 10.416 -7.819 1.00 85.81 177 LYS A C 1
ATOM 1380 O O . LYS A 1 177 ? 3.463 10.683 -8.565 1.00 85.81 177 LYS A O 1
ATOM 1385 N N . ALA A 1 178 ? 1.678 9.433 -8.065 1.00 89.56 178 ALA A N 1
ATOM 1386 C CA . ALA A 1 178 ? 1.860 8.499 -9.152 1.00 89.56 178 ALA A CA 1
ATOM 1387 C C . ALA A 1 178 ? 0.591 8.406 -9.987 1.00 89.56 178 ALA A C 1
ATOM 1389 O O . ALA A 1 178 ? -0.502 8.206 -9.473 1.00 89.56 178 ALA A O 1
ATOM 1390 N N . TYR A 1 179 ? 0.751 8.514 -11.299 1.00 93.06 179 TYR A N 1
ATOM 1391 C CA . TYR A 1 179 ? -0.256 8.015 -12.222 1.00 93.06 179 TYR A CA 1
ATOM 1392 C C . TYR A 1 179 ? -0.034 6.512 -12.375 1.00 93.06 179 TYR A C 1
ATOM 1394 O O . TYR A 1 179 ? 1.097 6.096 -12.625 1.00 93.06 179 TYR A O 1
ATOM 1402 N N . VAL A 1 180 ? -1.078 5.704 -12.213 1.00 91.69 180 VAL A N 1
ATOM 1403 C CA . VAL A 1 180 ? -0.988 4.243 -12.307 1.00 91.69 180 VAL A CA 1
ATOM 1404 C C . VAL A 1 180 ? -1.894 3.756 -13.425 1.00 91.69 180 VAL A C 1
ATOM 1406 O O . VAL A 1 180 ? -3.092 4.034 -13.425 1.00 91.69 180 VAL A O 1
ATOM 1409 N N . ASP A 1 181 ? -1.316 3.000 -14.349 1.00 91.38 181 ASP A N 1
ATOM 1410 C CA . ASP A 1 181 ? -2.025 2.335 -15.431 1.00 91.38 181 ASP A CA 1
ATOM 1411 C C . ASP A 1 181 ? -1.705 0.838 -15.415 1.00 91.38 181 ASP A C 1
ATOM 1413 O O . ASP A 1 181 ? -0.542 0.431 -15.446 1.00 91.38 181 ASP A O 1
ATOM 1417 N N . ILE A 1 182 ? -2.743 0.015 -15.313 1.00 90.12 182 ILE A N 1
ATOM 1418 C CA . ILE A 1 182 ? -2.624 -1.428 -15.114 1.00 90.12 182 ILE A CA 1
ATOM 1419 C C . ILE A 1 182 ? -3.411 -2.125 -16.209 1.00 90.12 182 ILE A C 1
ATOM 1421 O O . ILE A 1 182 ? -4.619 -1.930 -16.345 1.00 90.12 182 ILE A O 1
ATOM 1425 N N . ASN A 1 183 ? -2.724 -2.986 -16.948 1.00 88.06 183 ASN A N 1
ATOM 1426 C CA . ASN A 1 183 ? -3.305 -3.790 -18.007 1.00 88.06 183 ASN A CA 1
ATOM 1427 C C . ASN A 1 183 ? -2.812 -5.235 -17.902 1.00 88.06 183 ASN A C 1
ATOM 1429 O O . ASN A 1 183 ? -1.906 -5.637 -18.616 1.00 88.06 183 ASN A O 1
ATOM 1433 N N . THR A 1 184 ? -3.380 -6.027 -17.002 1.00 81.19 184 THR A N 1
ATOM 1434 C CA . THR A 1 184 ? -2.985 -7.433 -16.796 1.00 81.19 184 THR A CA 1
ATOM 1435 C C . THR A 1 184 ? -3.835 -8.426 -17.591 1.00 81.19 184 THR A C 1
ATOM 1437 O O . THR A 1 184 ? -3.744 -9.618 -17.343 1.00 81.19 184 THR A O 1
ATOM 1440 N N . ASP A 1 185 ? -4.702 -7.957 -18.495 1.00 78.25 185 ASP A N 1
ATOM 1441 C CA . ASP A 1 185 ? -5.782 -8.727 -19.143 1.00 78.25 185 ASP A CA 1
ATOM 1442 C C . ASP A 1 185 ? -6.883 -9.249 -18.180 1.00 78.25 185 ASP A C 1
ATOM 1444 O O . ASP A 1 185 ? -7.926 -9.719 -18.635 1.00 78.25 185 ASP A O 1
ATOM 1448 N N . TYR A 1 186 ? -6.719 -9.083 -16.858 1.00 77.75 186 TYR A N 1
ATOM 1449 C CA . TYR A 1 186 ? -7.674 -9.499 -15.821 1.00 77.75 186 TYR A CA 1
ATOM 1450 C C . TYR A 1 186 ? -8.192 -8.296 -15.019 1.00 77.75 186 TYR A C 1
ATOM 1452 O O . TYR A 1 186 ? -7.497 -7.762 -14.153 1.00 77.75 186 TYR A O 1
ATOM 1460 N N . SER A 1 187 ? -9.447 -7.895 -15.241 1.00 76.00 187 SER A N 1
ATOM 1461 C CA . SER A 1 187 ? -10.032 -6.695 -14.613 1.00 76.00 187 SER A CA 1
ATOM 1462 C C . SER A 1 187 ? -10.085 -6.747 -13.082 1.00 76.00 187 SER A C 1
ATOM 1464 O O . SER A 1 187 ? -9.940 -5.717 -12.431 1.00 76.00 187 SER A O 1
ATOM 1466 N N . VAL A 1 188 ? -10.271 -7.936 -12.497 1.00 74.56 188 VAL A N 1
ATOM 1467 C CA . VAL A 1 188 ? -10.290 -8.130 -11.034 1.00 74.56 188 VAL A CA 1
ATOM 1468 C C . VAL A 1 188 ? -8.934 -7.780 -10.411 1.00 74.56 188 VAL A C 1
ATOM 1470 O O . VAL A 1 188 ? -8.866 -7.215 -9.319 1.00 74.56 188 VAL A O 1
ATOM 1473 N N . LEU A 1 189 ? -7.839 -8.045 -11.129 1.00 76.06 189 LEU A N 1
ATOM 1474 C CA . LEU A 1 189 ? -6.489 -7.781 -10.637 1.00 76.06 189 LEU A CA 1
ATOM 1475 C C . LEU A 1 189 ? -6.133 -6.296 -10.676 1.00 76.06 189 LEU A C 1
ATOM 1477 O O . LEU A 1 189 ? -5.282 -5.868 -9.902 1.00 76.06 189 LEU A O 1
ATOM 1481 N N . THR A 1 190 ? -6.807 -5.493 -11.504 1.00 79.56 190 THR A N 1
ATOM 1482 C CA . THR A 1 190 ? -6.600 -4.040 -11.541 1.00 79.56 190 THR A CA 1
ATOM 1483 C C . THR A 1 190 ? -6.829 -3.415 -10.168 1.00 79.56 190 THR A C 1
ATOM 1485 O O . THR A 1 190 ? -5.937 -2.741 -9.658 1.00 79.56 190 THR A O 1
ATOM 1488 N N . SER A 1 191 ? -7.972 -3.681 -9.528 1.00 75.56 191 SER A N 1
ATOM 1489 C CA . SER A 1 191 ? -8.270 -3.135 -8.196 1.00 75.56 191 SER A CA 1
ATOM 1490 C C . SER A 1 191 ? -7.336 -3.674 -7.113 1.00 75.56 191 SER A C 1
ATOM 1492 O O . SER A 1 191 ? -6.947 -2.934 -6.215 1.00 75.56 191 SER A O 1
ATOM 1494 N N . VAL A 1 192 ? -6.931 -4.945 -7.206 1.00 77.19 192 VAL A N 1
ATOM 1495 C CA . VAL A 1 192 ? -6.006 -5.557 -6.238 1.00 77.19 192 VAL A CA 1
ATOM 1496 C C . VAL A 1 192 ? -4.622 -4.909 -6.324 1.00 77.19 192 VAL A C 1
ATOM 1498 O O . VAL A 1 192 ? -4.055 -4.531 -5.302 1.00 77.19 192 VAL A O 1
ATOM 1501 N N . ILE A 1 193 ? -4.098 -4.724 -7.539 1.00 81.81 193 ILE A N 1
ATOM 1502 C CA . ILE A 1 193 ? -2.801 -4.079 -7.776 1.00 81.81 193 ILE A CA 1
ATOM 1503 C C . ILE A 1 193 ? -2.845 -2.598 -7.382 1.00 81.81 193 ILE A C 1
ATOM 1505 O O . ILE A 1 193 ? -1.885 -2.109 -6.790 1.00 81.81 193 ILE A O 1
ATOM 1509 N N . GLN A 1 194 ? -3.946 -1.890 -7.664 1.00 81.06 194 GLN A N 1
ATOM 1510 C CA . GLN A 1 194 ? -4.128 -0.502 -7.220 1.00 81.06 194 GLN A CA 1
ATOM 1511 C C . GLN A 1 194 ? -4.083 -0.394 -5.699 1.00 81.06 194 GLN A C 1
ATOM 1513 O O . GLN A 1 194 ? -3.286 0.383 -5.188 1.00 81.06 194 GLN A O 1
ATOM 1518 N N . ASN A 1 195 ? -4.866 -1.210 -4.987 1.00 73.06 195 ASN A N 1
ATOM 1519 C CA . ASN A 1 195 ? -4.882 -1.210 -3.524 1.00 73.06 195 ASN A CA 1
ATOM 1520 C C . ASN A 1 195 ? -3.506 -1.552 -2.943 1.00 73.06 195 ASN A C 1
ATOM 1522 O O . ASN A 1 195 ? -3.067 -0.919 -1.991 1.00 73.06 195 ASN A O 1
ATOM 1526 N N . TYR A 1 196 ? -2.806 -2.523 -3.537 1.00 77.94 196 TYR A N 1
ATOM 1527 C CA . TYR A 1 196 ? -1.452 -2.865 -3.116 1.00 77.94 196 TYR A CA 1
ATOM 1528 C C . TYR A 1 196 ? -0.483 -1.691 -3.290 1.00 77.94 196 TYR A C 1
ATOM 1530 O O . TYR A 1 196 ? 0.335 -1.439 -2.413 1.00 77.94 196 TYR A O 1
ATOM 1538 N N . LEU A 1 197 ? -0.562 -0.960 -4.404 1.00 81.94 197 LEU A N 1
ATOM 1539 C CA . LEU A 1 197 ? 0.292 0.199 -4.657 1.00 81.94 197 LEU A CA 1
ATOM 1540 C C . LEU A 1 197 ? -0.068 1.418 -3.788 1.00 81.94 197 LEU A C 1
ATOM 1542 O O . LEU A 1 197 ? 0.838 2.164 -3.417 1.00 81.94 197 LEU A O 1
ATOM 1546 N N . ASP A 1 198 ? -1.341 1.601 -3.433 1.00 75.44 198 ASP A N 1
ATOM 1547 C CA . ASP A 1 198 ? -1.843 2.723 -2.618 1.00 75.44 198 ASP A CA 1
ATOM 1548 C C . ASP A 1 198 ? -1.191 2.794 -1.219 1.00 75.44 198 ASP A C 1
ATOM 1550 O O . ASP A 1 198 ? -1.052 3.863 -0.626 1.00 75.44 198 ASP A O 1
ATOM 1554 N N . ASP A 1 199 ? -0.671 1.673 -0.711 1.00 71.69 199 ASP A N 1
ATOM 1555 C CA . ASP A 1 199 ? 0.102 1.642 0.539 1.00 71.69 199 ASP A CA 1
ATOM 1556 C C . ASP A 1 199 ? 1.479 2.340 0.435 1.00 71.69 199 ASP A C 1
ATOM 1558 O O . ASP A 1 199 ? 2.100 2.671 1.459 1.00 71.69 199 ASP A O 1
ATOM 1562 N N . TYR A 1 200 ? 1.974 2.564 -0.788 1.00 75.50 200 TYR A N 1
ATOM 1563 C CA . TYR A 1 200 ? 3.330 3.046 -1.081 1.00 75.50 200 TYR A CA 1
ATOM 1564 C C . TYR A 1 200 ? 3.367 4.374 -1.859 1.00 75.50 200 TYR A C 1
ATOM 1566 O O . TYR A 1 200 ? 4.366 5.098 -1.785 1.00 75.50 200 TYR A O 1
ATOM 1574 N N . ILE A 1 201 ? 2.309 4.710 -2.602 1.00 79.56 201 ILE A N 1
ATOM 1575 C CA . ILE A 1 201 ? 2.220 5.893 -3.476 1.00 79.56 201 ILE A CA 1
ATOM 1576 C C . ILE A 1 201 ? 0.865 6.598 -3.343 1.00 79.56 201 ILE A C 1
ATOM 1578 O O . ILE A 1 201 ? -0.093 6.012 -2.868 1.00 79.56 201 ILE A O 1
ATOM 1582 N N . ASP A 1 202 ? 0.790 7.862 -3.771 1.00 80.25 202 ASP A N 1
ATOM 1583 C CA . ASP A 1 202 ? -0.462 8.632 -3.836 1.00 80.25 202 ASP A CA 1
ATOM 1584 C C . ASP A 1 202 ? -0.973 8.584 -5.274 1.00 80.25 202 ASP A C 1
ATOM 1586 O O . ASP A 1 202 ? -0.375 9.198 -6.167 1.00 80.25 202 ASP A O 1
ATOM 1590 N N . ILE A 1 203 ? -2.018 7.796 -5.526 1.00 83.12 203 ILE A N 1
ATOM 1591 C CA . ILE A 1 203 ? -2.524 7.586 -6.883 1.00 83.12 203 ILE A CA 1
ATOM 1592 C C . ILE A 1 203 ? -3.316 8.820 -7.332 1.00 83.12 203 ILE A C 1
ATOM 1594 O O . ILE A 1 203 ? -4.384 9.126 -6.807 1.00 83.12 203 ILE A O 1
ATOM 1598 N N . VAL A 1 204 ? -2.817 9.511 -8.360 1.00 84.19 204 VAL A N 1
ATOM 1599 C CA . VAL A 1 204 ? -3.426 10.730 -8.911 1.00 84.19 204 VAL A CA 1
ATOM 1600 C C . VAL A 1 204 ? -3.739 10.583 -10.398 1.00 84.19 204 VAL A C 1
ATOM 1602 O O . VAL A 1 204 ? -3.007 9.949 -11.157 1.00 84.19 204 VAL A O 1
ATOM 1605 N N . SER A 1 205 ? -4.809 11.235 -10.856 1.00 83.44 205 SER A N 1
ATOM 1606 C CA . SER A 1 205 ? -5.168 11.280 -12.280 1.00 83.44 205 SER A CA 1
ATOM 1607 C C . SER A 1 205 ? -4.339 12.288 -13.089 1.00 83.44 205 SER A C 1
ATOM 1609 O O . SER A 1 205 ? -4.295 12.203 -14.314 1.00 83.44 205 SER A O 1
ATOM 1611 N N . SER A 1 206 ? -3.704 13.263 -12.429 1.00 82.06 206 SER A N 1
ATOM 1612 C CA . SER A 1 206 ? -2.870 14.298 -13.056 1.00 82.06 206 SER A CA 1
ATOM 1613 C C . SER A 1 206 ? -1.950 14.977 -12.038 1.00 82.06 206 SER A C 1
ATOM 1615 O O . SER A 1 206 ? -2.286 15.038 -10.857 1.00 82.06 206 SER A O 1
ATOM 1617 N N . GLY A 1 207 ? -0.832 15.556 -12.493 1.00 84.00 207 GLY A N 1
ATOM 1618 C CA . GLY A 1 207 ? 0.125 16.249 -11.614 1.00 84.00 207 GLY A CA 1
ATOM 1619 C C . GLY A 1 207 ? 1.054 15.293 -10.859 1.00 84.00 207 GLY A C 1
ATOM 1620 O O . GLY A 1 207 ? 1.534 15.613 -9.773 1.00 84.00 207 GLY A O 1
ATOM 1621 N N . GLN A 1 208 ? 1.266 14.111 -11.430 1.00 91.50 208 GLN A N 1
ATOM 1622 C CA . GLN A 1 208 ? 2.090 13.043 -10.892 1.00 91.50 208 GLN A CA 1
ATOM 1623 C C . GLN A 1 208 ? 3.594 13.359 -10.952 1.00 91.50 208 GLN A C 1
ATOM 1625 O O . GLN A 1 208 ? 4.080 13.981 -11.897 1.00 91.50 208 GLN A O 1
ATOM 1630 N N . ASP A 1 209 ? 4.342 12.861 -9.969 1.00 90.06 209 ASP A N 1
ATOM 1631 C CA . ASP A 1 209 ? 5.806 12.822 -9.965 1.00 90.06 209 ASP A CA 1
ATOM 1632 C C . ASP A 1 209 ? 6.346 11.672 -10.833 1.00 90.06 209 ASP A C 1
ATOM 1634 O O . ASP A 1 209 ? 7.397 11.804 -11.468 1.00 90.06 209 ASP A O 1
ATOM 1638 N N . VAL A 1 210 ? 5.633 10.540 -10.861 1.00 92.31 210 VAL A N 1
ATOM 1639 C CA . VAL A 1 210 ? 5.977 9.349 -11.655 1.00 92.31 210 VAL A CA 1
ATOM 1640 C C . VAL A 1 210 ? 4.749 8.751 -12.338 1.00 92.31 210 VAL A C 1
ATOM 1642 O O . VAL A 1 210 ? 3.619 8.970 -11.917 1.00 92.31 210 VAL A O 1
ATOM 1645 N N . SER A 1 211 ? 4.954 7.993 -13.411 1.00 93.69 211 SER A N 1
ATOM 1646 C CA . SER A 1 211 ? 3.900 7.209 -14.072 1.00 93.69 211 SER A CA 1
ATOM 1647 C C . SER A 1 211 ? 4.283 5.734 -14.053 1.00 93.69 211 SER A C 1
ATOM 1649 O O . SER A 1 211 ? 5.368 5.397 -14.518 1.00 93.69 211 SER A O 1
ATOM 1651 N N . ILE A 1 212 ? 3.434 4.880 -13.489 1.00 93.69 212 ILE A N 1
ATOM 1652 C CA . ILE A 1 212 ? 3.661 3.443 -13.317 1.00 93.69 212 ILE A CA 1
ATOM 1653 C C . ILE A 1 212 ? 2.759 2.685 -14.286 1.00 93.69 212 ILE A C 1
ATOM 1655 O O . ILE A 1 212 ? 1.544 2.858 -14.258 1.00 93.69 212 ILE A O 1
ATOM 1659 N N . TYR A 1 213 ? 3.358 1.830 -15.108 1.00 91.88 213 TYR A N 1
ATOM 1660 C CA . TYR A 1 213 ? 2.662 0.978 -16.066 1.00 91.88 213 TYR A CA 1
ATOM 1661 C C . TYR A 1 213 ? 2.891 -0.484 -15.689 1.00 91.88 213 TYR A C 1
ATOM 1663 O O . TYR A 1 213 ? 4.041 -0.931 -15.672 1.00 91.88 213 TYR A O 1
ATOM 1671 N N . VAL A 1 214 ? 1.818 -1.214 -15.392 1.00 91.88 214 VAL A N 1
ATOM 1672 C CA . VAL A 1 214 ? 1.869 -2.617 -14.952 1.00 91.88 214 VAL A CA 1
ATOM 1673 C C . VAL A 1 214 ? 1.198 -3.525 -15.982 1.00 91.88 214 VAL A C 1
ATOM 1675 O O . VAL A 1 214 ? 0.088 -3.235 -16.432 1.00 91.88 214 VAL A O 1
ATOM 1678 N N . GLY A 1 215 ? 1.842 -4.641 -16.324 1.00 88.31 215 GLY A N 1
ATOM 1679 C CA . GLY A 1 215 ? 1.278 -5.681 -17.183 1.00 88.31 215 GLY A CA 1
ATOM 1680 C C . GLY A 1 215 ? 1.634 -5.538 -18.664 1.00 88.31 215 GLY A C 1
ATOM 1681 O O . GLY A 1 215 ? 2.786 -5.397 -19.066 1.00 88.31 215 GLY A O 1
ATOM 1682 N N . ARG A 1 216 ? 0.634 -5.628 -19.532 1.00 80.12 216 ARG A N 1
ATOM 1683 C CA . ARG A 1 216 ? 0.778 -5.602 -20.986 1.00 80.12 216 ARG A CA 1
ATOM 1684 C C . ARG A 1 216 ? 0.755 -4.191 -21.539 1.00 80.12 216 ARG A C 1
ATOM 1686 O O . ARG A 1 216 ? 0.194 -3.255 -20.973 1.00 80.12 216 ARG A O 1
ATOM 1693 N N . LYS A 1 217 ? 1.291 -4.061 -22.752 1.00 71.88 217 LYS A N 1
ATOM 1694 C CA . LYS A 1 217 ? 1.206 -2.813 -23.506 1.00 71.88 217 LYS A CA 1
ATOM 1695 C C . LYS A 1 217 ? -0.245 -2.388 -23.710 1.00 71.88 217 LYS A C 1
ATOM 1697 O O . LYS A 1 217 ? -1.035 -3.148 -24.259 1.00 71.88 217 LYS A O 1
ATOM 1702 N N . ASN A 1 218 ? -0.528 -1.127 -23.416 1.00 70.69 218 ASN A N 1
ATOM 1703 C CA . ASN A 1 218 ? -1.728 -0.439 -23.872 1.00 70.69 218 ASN A CA 1
ATOM 1704 C C . ASN A 1 218 ? -1.371 0.864 -24.619 1.00 70.69 218 ASN A C 1
ATOM 1706 O O . ASN A 1 218 ? -0.198 1.184 -24.837 1.00 70.69 218 ASN A O 1
ATOM 1710 N N . SER A 1 219 ? -2.393 1.605 -25.050 1.00 70.94 219 SER A N 1
ATOM 1711 C CA . SER A 1 219 ? -2.248 2.866 -25.791 1.00 70.94 219 SER A CA 1
ATOM 1712 C C . SER A 1 219 ? -1.614 4.005 -24.991 1.00 70.94 219 SER A C 1
ATOM 1714 O O . SER A 1 219 ? -1.179 4.983 -25.595 1.00 70.94 219 SER A O 1
ATOM 1716 N N . ASN A 1 220 ? -1.570 3.898 -23.664 1.00 71.44 220 ASN A N 1
ATOM 1717 C CA . ASN A 1 220 ? -1.114 4.966 -22.777 1.00 71.44 220 ASN A CA 1
ATOM 1718 C C . ASN A 1 220 ? 0.392 4.879 -22.492 1.00 71.44 220 ASN A C 1
ATOM 1720 O O . ASN A 1 220 ? 0.983 5.849 -22.021 1.00 71.44 220 ASN A O 1
ATOM 1724 N N . ILE A 1 221 ? 1.036 3.749 -22.811 1.00 73.38 221 ILE A N 1
ATOM 1725 C CA . ILE A 1 221 ? 2.493 3.621 -22.722 1.00 73.38 221 ILE A CA 1
ATOM 1726 C C . ILE A 1 221 ? 3.143 4.498 -23.808 1.00 73.38 221 ILE A C 1
ATOM 1728 O O . ILE A 1 221 ? 2.842 4.314 -24.994 1.00 73.38 221 ILE A O 1
ATOM 1732 N N . PRO A 1 222 ? 4.081 5.401 -23.457 1.00 68.81 222 PRO A N 1
ATOM 1733 C CA . PRO A 1 222 ? 4.733 6.283 -24.422 1.00 68.81 222 PRO A CA 1
ATOM 1734 C C . PRO A 1 222 ? 5.337 5.538 -25.626 1.00 68.81 222 PRO A C 1
ATOM 1736 O O . PRO A 1 222 ? 5.951 4.473 -25.497 1.00 68.81 222 PRO A O 1
ATOM 1739 N N . SER A 1 223 ? 5.198 6.111 -26.823 1.00 56.31 223 SER A N 1
ATOM 1740 C CA . SER A 1 223 ? 5.789 5.575 -28.056 1.00 56.31 223 SER A CA 1
ATOM 1741 C C . SER A 1 223 ? 7.323 5.563 -27.983 1.00 56.31 223 SER A C 1
ATOM 1743 O O . SER A 1 223 ? 7.923 6.549 -27.568 1.00 56.31 223 SER A O 1
ATOM 1745 N N . GLY A 1 224 ? 7.964 4.471 -28.417 1.00 55.25 224 GLY A N 1
ATOM 1746 C CA . GLY A 1 224 ? 9.427 4.289 -28.353 1.00 55.25 224 GLY A CA 1
ATOM 1747 C C . GLY A 1 224 ? 9.909 3.426 -27.180 1.00 55.25 224 GLY A C 1
ATOM 1748 O O . GLY A 1 224 ? 10.997 2.860 -27.248 1.00 55.25 224 GLY A O 1
ATOM 1749 N N . THR A 1 225 ? 9.055 3.202 -26.178 1.00 55.19 225 THR A N 1
ATOM 1750 C CA . THR A 1 225 ? 9.310 2.298 -25.038 1.00 55.19 225 THR A CA 1
ATOM 1751 C C . THR A 1 225 ? 9.427 0.826 -25.464 1.00 55.19 225 THR A C 1
ATOM 1753 O O . THR A 1 225 ? 9.962 -0.005 -24.741 1.00 55.19 225 THR A O 1
ATOM 1756 N N . GLN A 1 226 ? 8.954 0.495 -26.672 1.00 46.56 226 GLN A N 1
ATOM 1757 C CA . GLN A 1 226 ? 8.856 -0.876 -27.178 1.00 46.56 226 GLN A CA 1
ATOM 1758 C C . GLN A 1 226 ? 9.861 -1.243 -28.280 1.00 46.56 226 GLN A C 1
ATOM 1760 O O . GLN A 1 226 ? 9.944 -2.395 -28.684 1.00 46.56 226 GLN A O 1
ATOM 1765 N N . THR A 1 227 ? 10.680 -0.296 -28.737 1.00 46.06 227 THR A N 1
ATOM 1766 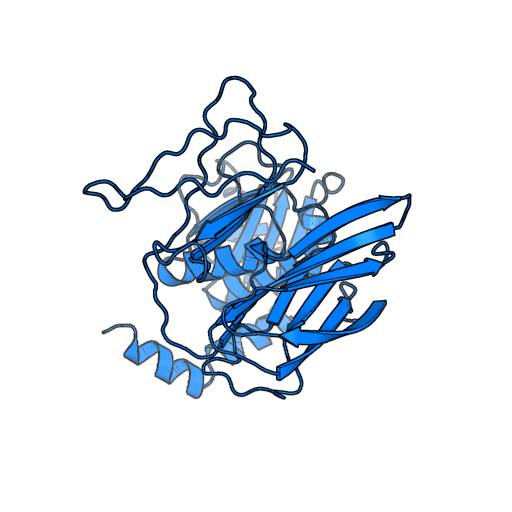C CA . THR A 1 227 ? 11.848 -0.568 -29.600 1.00 46.06 227 THR A CA 1
ATOM 1767 C C . THR A 1 227 ? 13.131 -0.730 -28.785 1.00 46.06 227 THR A C 1
ATOM 1769 O O . THR A 1 227 ? 14.235 -0.499 -29.268 1.00 46.06 227 THR A O 1
ATOM 1772 N N . LEU A 1 228 ? 12.992 -1.173 -27.537 1.00 46.50 228 LEU A N 1
ATOM 1773 C CA . LEU A 1 228 ? 14.094 -1.505 -26.639 1.00 46.50 228 LEU A CA 1
ATOM 1774 C C . LEU A 1 228 ? 14.487 -2.991 -26.723 1.00 46.50 228 LEU A C 1
ATOM 1776 O O . LEU A 1 228 ? 15.056 -3.538 -25.794 1.00 46.50 228 LEU A O 1
ATOM 1780 N N . GLY A 1 229 ? 14.185 -3.651 -27.845 1.00 45.12 229 GLY A N 1
ATOM 1781 C CA . GLY A 1 229 ? 14.480 -5.070 -28.060 1.00 45.12 229 GLY A CA 1
ATOM 1782 C C . GLY A 1 229 ? 15.474 -5.371 -29.178 1.00 45.12 229 GLY A C 1
ATOM 1783 O O . GLY A 1 229 ? 15.759 -6.540 -29.406 1.00 45.12 229 GLY A O 1
ATOM 1784 N N . LYS A 1 230 ? 15.998 -4.378 -29.915 1.00 46.50 230 LYS A N 1
ATOM 1785 C CA . LYS A 1 230 ? 16.855 -4.710 -31.070 1.00 46.50 230 LYS A CA 1
ATOM 1786 C C . LYS A 1 230 ? 18.131 -3.916 -31.282 1.00 46.50 230 LYS A C 1
ATOM 1788 O O . LYS A 1 230 ? 19.061 -4.511 -31.813 1.00 46.50 230 LYS A O 1
ATOM 1793 N N . GLU A 1 231 ? 18.225 -2.650 -30.866 1.00 45.66 231 GLU A N 1
ATOM 1794 C CA . GLU A 1 231 ? 19.413 -1.871 -31.255 1.00 45.66 231 GLU A CA 1
ATOM 1795 C C . GLU A 1 231 ? 20.114 -1.079 -30.146 1.00 45.66 231 GLU A C 1
ATOM 1797 O O . GLU A 1 231 ? 21.294 -0.825 -30.330 1.00 45.66 231 GLU A O 1
ATOM 1802 N N . ASN A 1 232 ? 19.507 -0.761 -28.985 1.00 50.69 232 ASN A N 1
ATOM 1803 C CA . ASN A 1 232 ? 20.230 0.023 -27.955 1.00 50.69 232 ASN A CA 1
ATOM 1804 C C . ASN A 1 232 ? 19.908 -0.227 -26.468 1.00 50.69 232 ASN A C 1
ATOM 1806 O O . ASN A 1 232 ? 20.743 0.123 -25.635 1.00 50.69 232 ASN A O 1
ATOM 1810 N N . ASN A 1 233 ? 18.782 -0.848 -26.091 1.00 56.78 233 ASN A N 1
ATOM 1811 C CA . ASN A 1 233 ? 18.450 -1.029 -24.670 1.00 56.78 233 ASN A CA 1
ATOM 1812 C C . ASN A 1 233 ? 18.470 -2.498 -24.257 1.00 56.78 233 ASN A C 1
ATOM 1814 O O . ASN A 1 233 ? 18.072 -3.399 -24.990 1.00 56.78 233 ASN A O 1
ATOM 1818 N N . ARG A 1 234 ? 18.989 -2.717 -23.051 1.00 69.50 234 ARG A N 1
ATOM 1819 C CA . ARG A 1 234 ? 19.268 -4.027 -22.463 1.00 69.50 234 ARG A CA 1
ATOM 1820 C C . ARG A 1 234 ? 18.024 -4.680 -21.848 1.00 69.50 234 ARG A C 1
ATOM 1822 O O . ARG A 1 234 ? 18.190 -5.605 -21.066 1.00 69.50 234 ARG A O 1
ATOM 1829 N N . TRP A 1 235 ? 16.816 -4.188 -22.121 1.00 80.88 235 TRP A N 1
ATOM 1830 C CA . TRP A 1 235 ? 15.601 -4.580 -21.406 1.00 80.88 235 TRP A CA 1
ATOM 1831 C C . TRP A 1 235 ? 14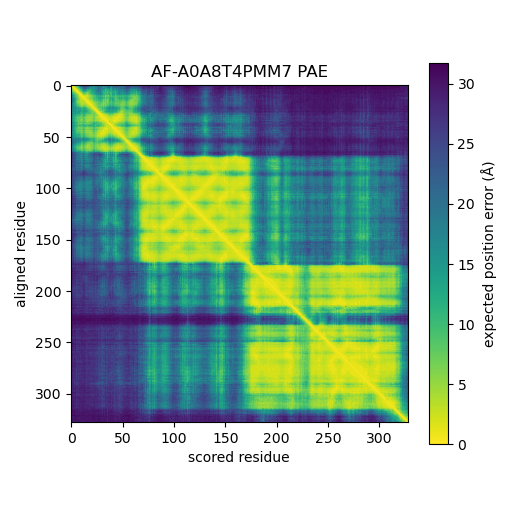.323 -4.251 -22.195 1.00 80.88 235 TRP A C 1
ATOM 1833 O O . TRP A 1 235 ? 14.290 -3.249 -22.905 1.00 80.88 235 TRP A O 1
ATOM 1843 N N . GLY A 1 236 ? 13.258 -5.042 -22.047 1.00 78.50 236 GLY A N 1
ATOM 1844 C CA . GLY A 1 236 ? 11.948 -4.757 -22.641 1.00 78.50 236 GLY A CA 1
ATOM 1845 C C . GLY A 1 236 ? 11.027 -5.976 -22.711 1.00 78.50 236 GLY A C 1
ATOM 1846 O O . GLY A 1 236 ? 11.238 -6.963 -22.012 1.00 78.50 236 GLY A O 1
ATOM 1847 N N . LEU A 1 237 ? 10.022 -5.901 -23.587 1.00 76.94 237 LEU A N 1
ATOM 1848 C CA . LEU A 1 237 ? 9.173 -7.028 -23.981 1.00 76.94 237 LEU A CA 1
ATOM 1849 C C . LEU A 1 237 ? 9.380 -7.331 -25.471 1.00 76.94 237 LEU A C 1
ATOM 1851 O O . LEU A 1 237 ? 9.288 -6.425 -26.301 1.00 76.94 237 LEU A O 1
ATOM 1855 N N . ASP A 1 238 ? 9.609 -8.594 -25.819 1.00 76.50 238 ASP A N 1
ATOM 1856 C CA . ASP A 1 238 ? 9.681 -9.095 -27.193 1.00 76.50 238 ASP A CA 1
ATOM 1857 C C . ASP A 1 238 ? 8.714 -10.279 -27.352 1.00 76.50 238 ASP A C 1
ATOM 1859 O O . ASP A 1 238 ? 8.900 -11.334 -26.747 1.00 76.50 238 ASP A O 1
ATOM 1863 N N . ASN A 1 239 ? 7.666 -10.099 -28.166 1.00 77.31 239 ASN A N 1
ATOM 1864 C CA . ASN A 1 239 ? 6.536 -11.029 -28.296 1.00 77.31 239 ASN A CA 1
ATOM 1865 C C . ASN A 1 239 ? 5.892 -11.387 -26.941 1.00 77.31 239 ASN A C 1
ATOM 1867 O O . ASN A 1 239 ? 5.644 -12.557 -26.667 1.00 77.31 239 ASN A O 1
ATOM 1871 N N . ASN A 1 240 ? 5.638 -10.378 -26.099 1.00 75.62 240 ASN A N 1
ATOM 1872 C CA . ASN A 1 240 ? 5.101 -10.504 -24.732 1.00 75.62 240 ASN A CA 1
ATOM 1873 C C . ASN A 1 240 ? 5.995 -11.255 -23.733 1.00 75.62 240 ASN A C 1
ATOM 1875 O O . ASN A 1 240 ? 5.575 -11.464 -22.599 1.00 75.62 240 ASN A O 1
ATOM 1879 N N . LEU A 1 241 ? 7.223 -11.604 -24.119 1.00 83.44 241 LEU A N 1
ATOM 1880 C CA . LEU A 1 241 ? 8.212 -12.158 -23.206 1.00 83.44 241 LEU A CA 1
ATOM 1881 C C . LEU A 1 241 ? 9.200 -11.084 -22.770 1.00 83.44 241 LEU A C 1
ATOM 1883 O O . LEU A 1 241 ? 9.655 -10.274 -23.581 1.00 83.44 241 LEU A O 1
ATOM 1887 N N . VAL A 1 242 ? 9.563 -11.106 -21.496 1.00 86.44 242 VAL A N 1
ATOM 1888 C CA . VAL A 1 242 ? 10.624 -10.308 -20.907 1.00 86.44 242 VAL A CA 1
ATOM 1889 C C . VAL A 1 242 ? 11.919 -10.594 -21.656 1.00 86.44 242 VAL A C 1
ATOM 1891 O O . VAL A 1 242 ? 12.370 -11.730 -21.823 1.00 86.44 242 VAL A O 1
ATOM 1894 N N . PHE A 1 243 ? 12.508 -9.511 -22.137 1.00 83.75 243 PHE A N 1
ATOM 1895 C CA . PHE A 1 243 ? 13.798 -9.487 -22.788 1.00 83.75 243 PHE A CA 1
ATOM 1896 C C . PHE A 1 243 ? 14.757 -8.709 -21.901 1.00 83.75 243 PHE A C 1
ATOM 1898 O O . PHE A 1 243 ? 14.479 -7.564 -21.547 1.00 83.75 243 PHE A O 1
ATOM 1905 N N . PHE A 1 244 ? 15.893 -9.304 -21.554 1.00 84.88 244 PHE A N 1
ATOM 1906 C CA . PHE A 1 244 ? 16.916 -8.657 -20.742 1.00 84.88 244 PHE A CA 1
ATOM 1907 C C . PHE A 1 244 ? 18.316 -9.095 -21.188 1.00 84.88 244 PHE A C 1
ATOM 1909 O O . PHE A 1 244 ? 18.560 -10.265 -21.461 1.00 84.88 244 PHE A O 1
ATOM 1916 N N . ASN A 1 245 ? 19.254 -8.150 -21.300 1.00 81.31 245 ASN A N 1
ATOM 1917 C CA . ASN A 1 245 ? 20.648 -8.382 -21.700 1.00 81.31 245 ASN A CA 1
ATOM 1918 C C . ASN A 1 245 ? 20.819 -9.303 -22.928 1.00 81.31 245 ASN A C 1
ATOM 1920 O O . ASN A 1 245 ? 21.656 -10.205 -22.937 1.00 81.31 245 ASN A O 1
ATOM 1924 N N . SER A 1 246 ? 20.069 -9.040 -24.002 1.00 76.69 246 SER A N 1
ATOM 1925 C CA . SER A 1 246 ? 20.107 -9.824 -25.253 1.00 76.69 246 SER A CA 1
ATOM 1926 C C . SER A 1 246 ? 19.568 -11.254 -25.149 1.00 76.69 246 SER A C 1
ATOM 1928 O O . SER A 1 246 ? 19.800 -12.058 -26.054 1.00 76.69 246 SER A O 1
ATOM 1930 N N . LYS A 1 247 ? 18.838 -11.580 -24.080 1.00 81.31 247 LYS A N 1
ATOM 1931 C CA . LYS A 1 247 ? 18.177 -12.872 -23.898 1.00 81.31 247 LYS A CA 1
ATOM 1932 C C . LYS A 1 247 ? 16.676 -12.693 -23.732 1.00 81.31 247 LYS A C 1
ATOM 1934 O O . LYS A 1 247 ? 16.223 -11.748 -23.091 1.00 81.31 247 LYS A O 1
ATOM 1939 N N . LYS A 1 248 ? 15.927 -13.607 -24.349 1.00 81.94 248 LYS A N 1
ATOM 1940 C CA . LYS A 1 248 ? 14.509 -13.817 -24.061 1.00 81.94 248 LYS A CA 1
ATOM 1941 C C . LYS A 1 248 ? 14.401 -14.872 -22.986 1.00 81.94 248 LYS A C 1
ATOM 1943 O O . LYS A 1 248 ? 15.077 -15.895 -23.069 1.00 81.94 248 LYS A O 1
ATOM 1948 N N . GLU A 1 249 ? 13.519 -14.619 -22.047 1.00 80.00 249 GLU A N 1
ATOM 1949 C CA . GLU A 1 249 ? 13.334 -15.450 -20.872 1.00 80.00 249 GLU A CA 1
ATOM 1950 C C . GLU A 1 249 ? 11.920 -16.019 -20.956 1.00 80.00 249 GLU A C 1
ATOM 1952 O O . GLU A 1 249 ? 10.993 -15.324 -21.378 1.00 80.00 249 GLU A O 1
ATOM 1957 N N . GLY A 1 250 ? 11.774 -17.314 -20.690 1.00 82.38 250 GLY A N 1
ATOM 1958 C CA . GLY A 1 250 ? 10.579 -18.070 -21.076 1.00 82.38 250 GLY A CA 1
ATOM 1959 C C . GLY A 1 250 ? 9.732 -18.572 -19.915 1.00 82.38 250 GLY A C 1
ATOM 1960 O O . GLY A 1 250 ? 8.698 -19.182 -20.172 1.00 82.38 250 GLY A O 1
ATOM 1961 N N . LEU A 1 251 ? 10.151 -18.368 -18.664 1.00 89.25 251 LEU A N 1
ATOM 1962 C CA . LEU A 1 251 ? 9.411 -18.873 -17.510 1.00 89.25 251 LEU A CA 1
ATOM 1963 C C . LEU A 1 251 ? 8.257 -17.925 -17.151 1.00 89.25 251 LEU A C 1
ATOM 1965 O O . LEU A 1 251 ? 8.432 -16.707 -17.251 1.00 89.25 251 LEU A O 1
ATOM 1969 N N . PRO A 1 252 ? 7.102 -18.440 -16.689 1.00 88.19 252 PRO A N 1
ATOM 1970 C CA . PRO A 1 252 ? 5.921 -17.625 -16.371 1.00 88.19 252 PRO A CA 1
ATOM 1971 C C . PRO A 1 252 ? 6.199 -16.462 -15.409 1.00 88.19 252 PRO A C 1
ATOM 1973 O O . PRO A 1 252 ? 5.702 -15.350 -15.587 1.00 88.19 252 PRO A O 1
ATOM 1976 N N . TYR A 1 253 ? 7.061 -16.706 -14.419 1.00 88.06 253 TYR A N 1
ATOM 1977 C CA . TYR A 1 253 ? 7.400 -15.758 -13.359 1.00 88.06 253 TYR A CA 1
ATOM 1978 C C . TYR A 1 253 ? 8.541 -14.797 -13.701 1.00 88.06 253 TYR A C 1
ATOM 1980 O O . TYR A 1 253 ? 8.893 -13.953 -12.872 1.00 88.06 253 TYR A O 1
ATOM 1988 N N . ASN A 1 254 ? 9.146 -14.904 -14.892 1.00 92.00 254 ASN A N 1
ATOM 1989 C CA . ASN A 1 254 ? 10.125 -13.904 -15.296 1.00 92.00 254 ASN A CA 1
ATOM 1990 C C . ASN A 1 254 ? 9.430 -12.551 -15.434 1.00 92.00 254 ASN A C 1
ATOM 1992 O O . ASN A 1 254 ? 8.379 -12.418 -16.064 1.00 92.00 254 ASN A O 1
ATOM 1996 N N . GLY A 1 255 ? 10.060 -11.547 -14.841 1.00 92.56 255 GLY A N 1
ATOM 1997 C CA . GLY A 1 255 ? 9.519 -10.208 -14.712 1.00 92.56 255 GLY A CA 1
ATOM 1998 C C . GLY A 1 255 ? 10.621 -9.164 -14.720 1.00 92.56 255 GLY A C 1
ATOM 1999 O O . GLY A 1 255 ? 11.798 -9.466 -14.508 1.00 92.56 255 GLY A O 1
ATOM 2000 N N . ILE A 1 256 ? 10.252 -7.918 -14.975 1.00 91.31 256 ILE A N 1
ATOM 2001 C CA . ILE A 1 256 ? 11.173 -6.793 -14.972 1.00 91.31 256 ILE A CA 1
ATOM 2002 C C . ILE A 1 256 ? 10.492 -5.536 -14.436 1.00 91.31 256 ILE A C 1
ATOM 2004 O O . ILE A 1 256 ? 9.388 -5.182 -14.847 1.00 91.31 256 ILE A O 1
ATOM 2008 N N . ALA A 1 257 ? 11.179 -4.854 -13.525 1.00 93.06 257 ALA A N 1
ATOM 2009 C CA . ALA A 1 257 ? 10.843 -3.516 -13.069 1.00 93.06 257 ALA A CA 1
ATOM 2010 C C . ALA A 1 257 ? 11.885 -2.540 -13.622 1.00 93.06 257 ALA A C 1
ATOM 2012 O O . ALA A 1 257 ? 13.090 -2.788 -13.531 1.00 93.06 257 ALA A O 1
ATOM 2013 N N . VAL A 1 258 ? 11.442 -1.442 -14.233 1.00 90.81 258 VAL A N 1
ATOM 2014 C CA . VAL A 1 258 ? 12.343 -0.462 -14.846 1.00 90.81 258 VAL A CA 1
ATOM 2015 C C . VAL A 1 258 ? 11.882 0.959 -14.604 1.00 90.81 258 VAL A C 1
ATOM 2017 O O . VAL A 1 258 ? 10.778 1.318 -14.983 1.00 90.81 258 VAL A O 1
ATOM 2020 N N . LYS A 1 259 ? 12.758 1.802 -14.061 1.00 90.62 259 LYS A N 1
ATOM 2021 C CA . LYS A 1 259 ? 12.609 3.255 -14.071 1.00 90.62 259 LYS A CA 1
ATOM 2022 C C . LYS A 1 259 ? 13.380 3.824 -15.254 1.00 90.62 259 LYS A C 1
ATOM 2024 O O . LYS A 1 259 ? 14.567 3.548 -15.405 1.00 90.62 259 LYS A O 1
ATOM 2029 N N . SER A 1 260 ? 12.719 4.662 -16.042 1.00 87.31 260 SER A N 1
ATOM 2030 C CA . SER A 1 260 ? 13.318 5.466 -17.107 1.00 87.31 260 SER A CA 1
ATOM 2031 C C . SER A 1 260 ? 12.752 6.883 -17.036 1.00 87.31 260 SER A C 1
ATOM 2033 O O . SER A 1 260 ? 11.652 7.168 -17.518 1.00 87.31 260 SER A O 1
ATOM 2035 N N . GLY A 1 261 ? 13.509 7.785 -16.417 1.00 87.50 261 GLY A N 1
ATOM 2036 C CA . GLY A 1 261 ? 13.064 9.126 -16.059 1.00 87.50 261 GLY A CA 1
ATOM 2037 C C . GLY A 1 261 ? 11.947 9.076 -15.016 1.00 87.50 261 GLY A C 1
ATOM 2038 O O . GLY A 1 261 ? 12.105 8.511 -13.932 1.00 87.50 261 GLY A O 1
ATOM 2039 N N . THR A 1 262 ? 10.803 9.670 -15.347 1.00 90.19 262 THR A N 1
ATOM 2040 C CA . THR A 1 262 ? 9.594 9.655 -14.508 1.00 90.19 262 THR A CA 1
ATOM 2041 C C . THR A 1 262 ? 8.702 8.442 -14.766 1.00 90.19 262 THR A C 1
ATOM 2043 O O . THR A 1 262 ? 7.768 8.213 -14.004 1.00 90.19 262 THR A O 1
ATOM 2046 N N . ASN A 1 263 ? 8.980 7.646 -15.801 1.00 90.69 263 ASN A N 1
ATOM 2047 C CA . ASN A 1 263 ? 8.199 6.452 -16.107 1.00 90.69 263 ASN A CA 1
ATOM 2048 C C . ASN A 1 263 ? 8.778 5.232 -15.396 1.00 90.69 263 ASN A C 1
ATOM 2050 O O . ASN A 1 263 ? 9.998 5.057 -15.338 1.00 90.69 263 ASN A O 1
ATOM 2054 N N . ILE A 1 264 ? 7.893 4.384 -14.890 1.00 93.12 264 ILE A N 1
ATOM 2055 C CA . ILE A 1 264 ? 8.208 3.114 -14.261 1.00 93.12 264 ILE A CA 1
ATOM 2056 C C . ILE A 1 264 ? 7.394 2.024 -14.956 1.00 93.12 264 ILE A C 1
ATOM 2058 O O . ILE A 1 264 ? 6.185 2.151 -15.115 1.00 93.12 264 ILE A O 1
ATOM 2062 N N . TYR A 1 265 ? 8.063 0.964 -15.378 1.00 91.19 265 TYR A N 1
ATOM 2063 C CA . TYR A 1 265 ? 7.492 -0.147 -16.124 1.00 9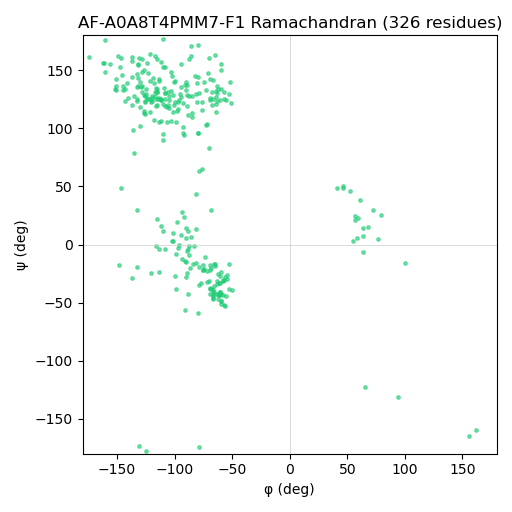1.19 265 TYR A CA 1
ATOM 2064 C C . TYR A 1 265 ? 7.626 -1.421 -15.305 1.00 91.19 265 TYR A C 1
ATOM 2066 O O . TYR A 1 265 ? 8.710 -1.703 -14.800 1.00 91.19 265 TYR A O 1
ATOM 2074 N N . VAL A 1 266 ? 6.541 -2.173 -15.181 1.00 93.06 266 VAL A N 1
ATOM 2075 C CA . VAL A 1 266 ? 6.471 -3.425 -14.426 1.00 93.06 266 VAL A CA 1
ATOM 2076 C C . VAL A 1 266 ? 5.828 -4.467 -15.322 1.00 93.06 266 VAL A C 1
ATOM 2078 O O . VAL A 1 266 ? 4.615 -4.445 -15.513 1.00 93.06 266 VAL A O 1
ATOM 2081 N N . PHE A 1 267 ? 6.638 -5.348 -15.900 1.00 90.50 267 PHE A N 1
ATOM 2082 C CA . PHE A 1 267 ? 6.175 -6.303 -16.903 1.00 90.50 267 PHE A CA 1
ATOM 2083 C C . PHE A 1 267 ? 6.614 -7.724 -16.569 1.00 90.50 267 PHE A C 1
ATOM 2085 O O . PHE A 1 267 ? 7.764 -7.940 -16.191 1.00 90.50 267 PHE A O 1
ATOM 2092 N N . GLY A 1 268 ? 5.726 -8.682 -16.789 1.00 90.62 268 GLY A N 1
ATOM 2093 C CA . GLY A 1 268 ? 5.957 -10.113 -16.671 1.00 90.62 268 GLY A CA 1
ATOM 2094 C C . GLY A 1 268 ? 5.698 -10.881 -17.957 1.00 90.62 268 GLY A C 1
ATOM 2095 O O . GLY A 1 268 ? 5.045 -10.395 -18.884 1.00 90.62 268 GLY A O 1
ATOM 2096 N N . ASN A 1 269 ? 6.204 -12.112 -17.999 1.00 88.50 269 ASN A N 1
ATOM 2097 C CA . ASN A 1 269 ? 5.844 -13.091 -19.023 1.00 88.50 269 ASN A CA 1
ATOM 2098 C C . ASN A 1 269 ? 4.380 -13.505 -18.898 1.00 88.50 269 ASN A C 1
ATOM 2100 O O . ASN A 1 269 ? 3.650 -13.482 -19.888 1.00 88.50 269 ASN A O 1
ATOM 2104 N N . GLU A 1 270 ? 3.952 -13.817 -17.680 1.00 88.94 270 GLU A N 1
ATOM 2105 C CA . GLU A 1 270 ? 2.574 -14.103 -17.284 1.00 88.94 270 GLU A CA 1
ATOM 2106 C C . GLU A 1 270 ? 2.218 -13.288 -16.035 1.00 88.94 270 GLU A C 1
ATOM 2108 O O . GLU A 1 270 ? 3.002 -12.441 -15.593 1.00 88.94 270 GLU A O 1
ATOM 2113 N N . ILE A 1 271 ? 1.039 -13.535 -15.459 1.00 86.75 271 ILE A N 1
ATOM 2114 C CA . ILE A 1 271 ? 0.596 -12.809 -14.267 1.00 86.75 271 ILE A CA 1
ATOM 2115 C C . ILE A 1 271 ? 1.543 -13.020 -13.077 1.00 86.75 271 ILE A C 1
ATOM 2117 O O . ILE A 1 271 ? 1.793 -12.090 -12.311 1.00 86.75 271 ILE A O 1
ATOM 2121 N N . ASP A 1 272 ? 2.149 -14.204 -12.970 1.00 88.38 272 ASP A N 1
ATOM 2122 C CA . ASP A 1 272 ? 3.203 -14.507 -12.003 1.00 88.38 272 ASP A CA 1
ATOM 2123 C C . ASP A 1 272 ? 4.371 -13.531 -12.125 1.00 88.38 272 ASP A C 1
ATOM 2125 O O . ASP A 1 272 ? 4.874 -13.016 -11.126 1.00 88.38 272 ASP A O 1
ATOM 2129 N N . GLY A 1 273 ? 4.788 -13.256 -13.362 1.00 91.31 273 GLY A N 1
ATOM 2130 C CA . GLY A 1 273 ? 5.871 -12.333 -13.668 1.00 91.31 273 GLY A CA 1
ATOM 2131 C C . GLY A 1 273 ? 5.496 -10.885 -13.377 1.00 91.31 273 GLY A C 1
ATOM 2132 O O . GLY A 1 273 ? 6.329 -10.142 -12.859 1.00 91.31 273 GLY A O 1
ATOM 2133 N N . ASP A 1 274 ? 4.251 -10.487 -13.658 1.00 90.38 274 ASP A N 1
ATOM 2134 C CA . ASP A 1 274 ? 3.753 -9.142 -13.350 1.00 90.38 274 ASP A CA 1
ATOM 2135 C C . ASP A 1 274 ? 3.776 -8.905 -11.834 1.00 90.38 274 ASP A C 1
ATOM 2137 O O . ASP A 1 274 ? 4.304 -7.894 -11.365 1.00 90.38 274 ASP A O 1
ATOM 2141 N N . ILE A 1 275 ? 3.281 -9.872 -11.053 1.00 89.75 275 ILE A N 1
ATOM 2142 C CA . ILE A 1 275 ? 3.269 -9.817 -9.585 1.00 89.75 275 ILE A CA 1
ATOM 2143 C C . ILE A 1 275 ? 4.697 -9.859 -9.023 1.00 89.75 275 ILE A C 1
ATOM 2145 O O . ILE A 1 275 ? 5.033 -9.083 -8.124 1.00 89.75 275 ILE A O 1
ATOM 2149 N N . ALA A 1 276 ? 5.567 -10.720 -9.556 1.00 90.88 276 ALA A N 1
ATOM 2150 C CA . ALA A 1 276 ? 6.960 -10.800 -9.125 1.00 90.88 276 ALA A CA 1
ATOM 2151 C C . ALA A 1 276 ? 7.726 -9.494 -9.406 1.00 90.88 276 ALA A C 1
ATOM 2153 O O . ALA A 1 276 ? 8.458 -9.003 -8.542 1.00 90.88 276 ALA A O 1
ATOM 2154 N N . ALA A 1 277 ? 7.525 -8.892 -10.581 1.00 93.38 277 ALA A N 1
ATOM 2155 C CA . ALA A 1 277 ? 8.107 -7.601 -10.935 1.00 93.38 277 ALA A CA 1
ATOM 2156 C C . ALA A 1 277 ? 7.552 -6.464 -10.063 1.00 93.38 277 ALA A C 1
ATOM 2158 O O . ALA A 1 277 ? 8.313 -5.603 -9.617 1.00 93.38 277 ALA A O 1
ATOM 2159 N N . LEU A 1 278 ? 6.247 -6.473 -9.773 1.00 92.19 278 LEU A N 1
ATOM 2160 C CA . LEU A 1 278 ? 5.597 -5.487 -8.908 1.00 92.19 278 LEU A CA 1
ATOM 2161 C C . LEU A 1 278 ? 6.166 -5.534 -7.489 1.00 92.19 278 LEU A C 1
ATOM 2163 O O . LEU A 1 278 ? 6.509 -4.499 -6.916 1.00 92.19 278 LEU A O 1
ATOM 2167 N N . ARG A 1 279 ? 6.355 -6.742 -6.954 1.00 87.19 279 ARG A N 1
ATOM 2168 C CA . ARG A 1 279 ? 7.031 -6.949 -5.672 1.00 87.19 279 ARG A CA 1
ATOM 2169 C C . ARG A 1 279 ? 8.459 -6.407 -5.705 1.00 87.19 279 ARG A C 1
ATOM 2171 O O . ARG A 1 279 ? 8.863 -5.709 -4.783 1.00 87.19 279 ARG A O 1
ATOM 2178 N N . LYS A 1 280 ? 9.202 -6.643 -6.792 1.00 89.81 280 LYS A N 1
ATOM 2179 C CA . LYS A 1 280 ? 10.567 -6.119 -6.963 1.00 89.81 280 LYS A CA 1
ATOM 2180 C C . LYS A 1 280 ? 10.613 -4.590 -6.942 1.00 89.81 280 LYS A C 1
ATOM 2182 O O . LYS A 1 280 ? 11.518 -4.024 -6.326 1.00 89.81 280 LYS A O 1
ATOM 2187 N N . LEU A 1 281 ? 9.646 -3.936 -7.589 1.00 92.56 281 LEU A N 1
ATOM 2188 C CA . LEU A 1 281 ? 9.481 -2.482 -7.558 1.00 92.56 281 LEU A CA 1
ATOM 2189 C C . LEU A 1 281 ? 9.263 -1.982 -6.131 1.00 92.56 281 LEU A C 1
ATOM 2191 O O . LEU A 1 281 ? 9.947 -1.052 -5.710 1.00 92.56 281 LEU A O 1
ATOM 2195 N N . VAL A 1 282 ? 8.353 -2.612 -5.387 1.00 86.50 282 VAL A N 1
ATOM 2196 C CA . VAL A 1 282 ? 8.031 -2.219 -4.010 1.00 86.50 282 VAL A CA 1
ATOM 2197 C C . VAL A 1 282 ? 9.206 -2.466 -3.063 1.00 86.50 282 VAL A C 1
ATOM 2199 O O . VAL A 1 282 ? 9.535 -1.599 -2.254 1.00 86.50 282 VAL A O 1
ATOM 2202 N N . ASP A 1 283 ? 9.900 -3.593 -3.206 1.00 80.81 283 ASP A N 1
ATOM 2203 C CA . ASP A 1 283 ? 11.088 -3.927 -2.412 1.00 80.81 283 ASP A CA 1
ATOM 2204 C C . ASP A 1 283 ? 12.240 -2.929 -2.632 1.00 80.81 283 ASP A C 1
ATOM 2206 O O . ASP A 1 283 ? 13.090 -2.765 -1.761 1.00 80.81 283 ASP A O 1
ATOM 2210 N N . ASN A 1 284 ? 12.272 -2.258 -3.789 1.00 82.75 284 ASN A N 1
ATOM 2211 C CA . ASN A 1 284 ? 13.292 -1.277 -4.178 1.00 82.75 284 ASN A CA 1
ATOM 2212 C C . ASN A 1 284 ? 12.705 0.139 -4.332 1.00 82.75 284 ASN A C 1
ATOM 2214 O O . ASN A 1 284 ? 13.264 0.980 -5.050 1.00 82.75 284 ASN A O 1
ATOM 2218 N N . GLN A 1 285 ? 11.559 0.408 -3.702 1.00 83.25 285 GLN A N 1
ATOM 2219 C CA . GLN A 1 285 ? 10.769 1.622 -3.911 1.00 83.25 285 GLN A CA 1
ATOM 2220 C C . GLN A 1 285 ? 11.560 2.921 -3.701 1.00 83.25 285 GLN A C 1
ATOM 2222 O O . GLN A 1 285 ? 11.290 3.920 -4.367 1.00 83.25 285 GLN A O 1
ATOM 2227 N N . GLU A 1 286 ? 12.580 2.928 -2.834 1.00 75.25 286 GLU A N 1
ATOM 2228 C CA . GLU A 1 286 ? 13.433 4.097 -2.616 1.00 75.25 286 GLU A CA 1
ATOM 2229 C C . GLU A 1 286 ? 14.178 4.544 -3.877 1.00 75.25 286 GLU A C 1
ATOM 2231 O O . GLU A 1 286 ? 14.475 5.729 -4.017 1.00 75.25 286 GLU A O 1
ATOM 2236 N N . PHE A 1 287 ? 14.457 3.630 -4.807 1.00 84.00 287 PHE A N 1
ATOM 2237 C CA . PHE A 1 287 ? 15.083 3.951 -6.086 1.00 84.00 287 PHE A CA 1
ATOM 2238 C C . PHE A 1 287 ? 14.034 4.302 -7.136 1.00 84.00 287 PHE A C 1
ATOM 2240 O O . PHE A 1 287 ? 14.205 5.270 -7.877 1.00 84.00 287 PHE A O 1
ATOM 2247 N N . TYR A 1 288 ? 12.931 3.549 -7.181 1.00 89.44 288 TYR A N 1
ATOM 2248 C CA . TYR A 1 288 ? 11.875 3.753 -8.171 1.00 89.44 288 TYR A CA 1
ATOM 2249 C C . TYR A 1 288 ? 11.134 5.075 -7.973 1.00 89.44 288 TYR A C 1
ATOM 2251 O O . TYR A 1 288 ? 10.843 5.765 -8.950 1.00 89.44 288 TYR A O 1
ATOM 2259 N N . PHE A 1 289 ? 10.886 5.484 -6.734 1.00 87.25 289 PHE A N 1
ATOM 2260 C CA . PHE A 1 289 ? 10.121 6.693 -6.428 1.00 87.25 289 PHE A CA 1
ATOM 2261 C C . PHE A 1 289 ? 11.000 7.918 -6.146 1.00 87.25 289 PHE A C 1
ATOM 2263 O O . PHE A 1 289 ? 10.500 9.031 -5.998 1.00 87.25 289 PHE A O 1
ATOM 2270 N N . SER A 1 290 ? 12.327 7.760 -6.150 1.00 79.62 290 SER A N 1
ATOM 2271 C CA . SER A 1 290 ? 13.242 8.893 -6.015 1.00 79.62 290 SER A CA 1
ATOM 2272 C C . SER A 1 290 ? 13.332 9.732 -7.294 1.00 79.62 290 SER A C 1
ATOM 2274 O O . SER A 1 290 ? 13.457 9.212 -8.404 1.00 79.62 290 SER A O 1
ATOM 2276 N N . LYS A 1 291 ? 13.373 11.060 -7.122 1.00 77.94 291 LYS A N 1
ATOM 2277 C CA . LYS A 1 291 ? 13.688 12.029 -8.189 1.00 77.94 291 LYS A CA 1
ATOM 2278 C C . LYS A 1 291 ? 15.177 12.053 -8.559 1.00 77.94 291 LYS A C 1
ATOM 2280 O O . LYS A 1 291 ? 15.518 12.520 -9.640 1.00 77.94 291 LYS A O 1
ATOM 2285 N N . SER A 1 292 ? 16.065 11.584 -7.676 1.00 75.88 292 SER A N 1
ATOM 2286 C CA . SER A 1 292 ? 17.519 11.585 -7.913 1.00 75.88 292 SER A CA 1
ATOM 2287 C C . SER A 1 292 ? 18.001 10.417 -8.775 1.00 75.88 292 SER A C 1
ATOM 2289 O O . SER A 1 292 ? 19.119 10.455 -9.284 1.00 75.88 292 SER A O 1
ATOM 2291 N N . VAL A 1 293 ? 17.172 9.387 -8.944 1.00 78.50 293 VAL A N 1
ATOM 2292 C CA . VAL A 1 293 ? 17.478 8.209 -9.755 1.00 78.50 293 VAL A CA 1
ATOM 2293 C C . VAL A 1 293 ? 16.756 8.365 -11.083 1.00 78.50 293 VAL A C 1
ATOM 2295 O O . VAL A 1 293 ? 15.534 8.369 -11.120 1.00 78.50 293 VAL A O 1
ATOM 2298 N N . SER A 1 294 ? 17.486 8.515 -12.185 1.00 82.12 294 SER A N 1
ATOM 2299 C CA . SER A 1 294 ? 16.875 8.616 -13.517 1.00 82.12 294 SER A CA 1
ATOM 2300 C C . SER A 1 294 ? 16.681 7.259 -14.185 1.00 82.12 294 SER A C 1
ATOM 2302 O O . SER A 1 294 ? 15.822 7.129 -15.048 1.00 82.12 294 SER A O 1
ATOM 2304 N N . GLU A 1 295 ? 17.473 6.255 -13.813 1.00 86.25 295 GLU A N 1
ATOM 2305 C CA . GLU A 1 295 ? 17.416 4.922 -14.407 1.00 86.25 295 GLU A CA 1
ATOM 2306 C C . GLU A 1 295 ? 17.671 3.847 -13.348 1.00 86.25 295 GLU A C 1
ATOM 2308 O O . GLU A 1 295 ? 18.598 3.955 -12.542 1.00 86.25 295 GLU A O 1
ATOM 2313 N N . ARG A 1 296 ? 16.834 2.809 -13.347 1.00 88.75 296 ARG A N 1
ATOM 2314 C CA . ARG A 1 296 ? 16.973 1.608 -12.514 1.00 88.75 296 ARG A CA 1
ATOM 2315 C C . ARG A 1 296 ? 16.335 0.449 -13.257 1.00 88.75 296 ARG A C 1
ATOM 2317 O O . ARG A 1 296 ? 15.252 0.620 -13.795 1.00 88.75 296 ARG A O 1
ATOM 2324 N N . ILE A 1 297 ? 16.986 -0.706 -13.277 1.00 89.75 297 ILE A N 1
ATOM 2325 C CA . ILE A 1 297 ? 16.446 -1.922 -13.883 1.00 89.75 297 ILE A CA 1
ATOM 2326 C C . ILE A 1 297 ? 16.655 -3.058 -12.891 1.00 89.75 297 ILE A C 1
ATOM 2328 O O . ILE A 1 297 ? 17.793 -3.318 -12.498 1.00 89.75 297 ILE A O 1
ATOM 2332 N N . ASP A 1 298 ? 15.574 -3.727 -12.510 1.00 91.31 298 ASP A N 1
ATOM 2333 C CA . ASP A 1 298 ? 15.600 -4.961 -11.735 1.00 91.31 298 ASP A CA 1
ATOM 2334 C C . ASP A 1 298 ? 14.903 -6.068 -12.516 1.00 91.31 298 ASP A C 1
ATOM 2336 O O . ASP A 1 298 ? 13.756 -5.935 -12.933 1.00 91.31 298 ASP A O 1
ATOM 2340 N N . TYR A 1 299 ? 15.619 -7.170 -12.706 1.00 91.00 299 TYR A N 1
ATOM 2341 C CA . TYR A 1 299 ? 15.151 -8.340 -13.433 1.00 91.00 299 TYR A CA 1
ATOM 2342 C C . TYR A 1 299 ? 14.907 -9.495 -12.456 1.00 91.00 299 TYR A C 1
ATOM 2344 O O . TYR A 1 299 ? 15.738 -9.752 -11.582 1.00 91.00 299 TYR A O 1
ATOM 2352 N N . VAL A 1 300 ? 13.774 -10.179 -12.616 1.00 90.06 300 VAL A N 1
ATOM 2353 C CA . VAL A 1 300 ? 13.416 -11.408 -11.901 1.00 90.06 300 VAL A CA 1
ATOM 2354 C C . VAL A 1 300 ? 13.872 -12.592 -12.752 1.00 90.06 300 VAL A C 1
ATOM 2356 O O . VAL A 1 300 ? 13.196 -13.005 -13.699 1.00 90.06 300 VAL A O 1
ATOM 2359 N N . SER A 1 301 ? 15.062 -13.101 -12.434 1.00 84.88 301 SER A N 1
ATOM 2360 C CA . SER A 1 301 ? 15.669 -14.239 -13.125 1.00 84.88 301 SER A CA 1
ATOM 2361 C C . SER A 1 301 ? 15.107 -15.579 -12.656 1.00 84.88 301 SER A C 1
ATOM 2363 O O . SER A 1 301 ? 14.391 -15.661 -11.661 1.00 84.88 301 SER A O 1
ATOM 2365 N N . GLU A 1 302 ? 15.480 -16.653 -13.354 1.00 79.50 302 GLU A N 1
ATOM 2366 C CA . GLU A 1 302 ? 15.104 -18.025 -12.988 1.00 79.50 302 GLU A CA 1
ATOM 2367 C C . GLU A 1 302 ? 15.543 -18.407 -11.562 1.00 79.50 302 GLU A C 1
ATOM 2369 O O . GLU A 1 302 ? 14.869 -19.190 -10.898 1.00 79.50 302 GLU A O 1
ATOM 2374 N N . GLU A 1 303 ? 16.648 -17.822 -11.089 1.00 79.81 303 GLU A N 1
ATOM 2375 C CA . GLU A 1 303 ? 17.240 -18.047 -9.764 1.00 79.81 303 GLU A CA 1
ATOM 2376 C C . GLU A 1 303 ? 16.677 -17.107 -8.680 1.00 79.81 303 GLU A C 1
ATOM 2378 O O . GLU A 1 303 ? 17.049 -17.218 -7.507 1.00 79.81 303 GLU A O 1
ATOM 2383 N N . ASP A 1 304 ? 15.798 -16.162 -9.038 1.00 80.38 304 ASP A N 1
ATOM 2384 C CA . ASP A 1 304 ? 15.198 -15.246 -8.072 1.00 80.38 304 ASP A CA 1
ATOM 2385 C C . ASP A 1 304 ? 14.166 -15.996 -7.217 1.00 80.38 304 ASP A C 1
ATOM 2387 O O . ASP A 1 304 ? 13.035 -16.266 -7.631 1.00 80.38 304 ASP A O 1
ATOM 2391 N N . LEU A 1 305 ? 14.568 -16.320 -5.985 1.00 75.81 305 LEU A N 1
ATOM 2392 C CA . LEU A 1 305 ? 13.726 -17.007 -5.003 1.00 75.81 305 LEU A CA 1
ATOM 2393 C C . LEU A 1 305 ? 12.409 -16.265 -4.728 1.00 75.81 305 LEU A C 1
ATOM 2395 O O . LEU A 1 305 ? 11.420 -16.903 -4.371 1.00 75.81 305 LEU A O 1
ATOM 2399 N N . GLY A 1 306 ? 12.377 -14.938 -4.892 1.00 75.19 306 GLY A N 1
ATOM 2400 C CA . GLY A 1 306 ? 11.159 -14.145 -4.761 1.00 75.19 306 GLY A CA 1
ATOM 2401 C C . GLY A 1 306 ? 10.169 -14.415 -5.892 1.00 75.19 306 GLY A C 1
ATOM 2402 O O . GLY A 1 306 ? 8.982 -14.593 -5.621 1.00 75.19 306 GLY A O 1
ATOM 2403 N N . GLY A 1 307 ? 10.657 -14.507 -7.133 1.00 73.31 307 GLY A N 1
ATOM 2404 C CA . GLY A 1 307 ? 9.848 -14.879 -8.299 1.00 73.31 307 GLY A CA 1
ATOM 2405 C C . GLY A 1 307 ? 9.352 -16.323 -8.225 1.00 73.31 307 GLY A C 1
ATOM 2406 O O . GLY A 1 307 ? 8.163 -16.577 -8.402 1.00 73.31 307 GLY A O 1
ATOM 2407 N N . LEU A 1 308 ? 10.235 -17.253 -7.845 1.00 76.31 308 LEU A N 1
ATOM 2408 C CA . LEU A 1 308 ? 9.876 -18.654 -7.596 1.00 76.31 308 LEU A CA 1
ATOM 2409 C C . LEU A 1 308 ? 8.791 -18.784 -6.522 1.00 76.31 308 LEU A C 1
ATOM 2411 O O . LEU A 1 308 ? 7.845 -19.546 -6.691 1.00 76.31 308 LEU A O 1
ATOM 2415 N N . PHE A 1 309 ? 8.902 -18.034 -5.424 1.00 77.44 309 PHE A N 1
ATOM 2416 C CA . PHE A 1 309 ? 7.897 -18.055 -4.364 1.00 77.44 309 PHE A CA 1
ATOM 2417 C C . PHE A 1 309 ? 6.521 -17.595 -4.860 1.00 77.44 309 PHE A C 1
ATOM 2419 O O . PHE A 1 309 ? 5.527 -18.232 -4.525 1.00 77.44 309 PHE A O 1
ATOM 2426 N N . VAL A 1 310 ? 6.460 -16.521 -5.658 1.00 77.62 310 VAL A N 1
ATOM 2427 C CA . VAL A 1 310 ? 5.199 -16.046 -6.258 1.00 77.62 310 VAL A CA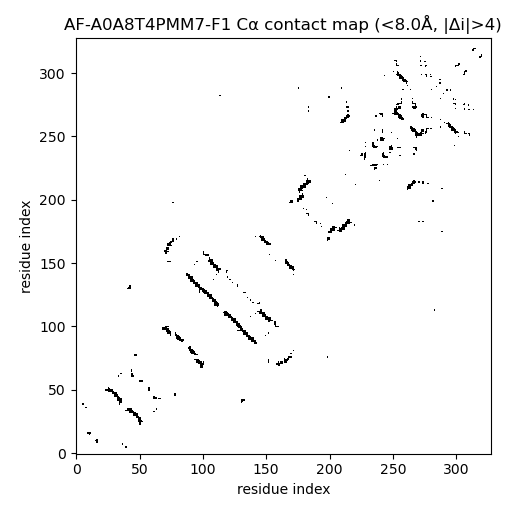 1
ATOM 2428 C C . VAL A 1 310 ? 4.587 -17.136 -7.133 1.00 77.62 310 VAL A C 1
ATOM 2430 O O . VAL A 1 310 ? 3.420 -17.468 -6.946 1.00 77.62 310 VAL A O 1
ATOM 2433 N N . PHE A 1 311 ? 5.391 -17.741 -8.010 1.00 81.06 311 PHE A N 1
ATOM 2434 C CA . PHE A 1 311 ? 4.941 -18.820 -8.885 1.00 81.06 311 PHE A CA 1
ATOM 2435 C C . PHE A 1 311 ? 4.349 -19.991 -8.099 1.00 81.06 311 PHE A C 1
ATOM 2437 O O . PHE A 1 311 ? 3.211 -20.390 -8.340 1.00 81.06 311 PHE A O 1
ATOM 2444 N N . TYR A 1 312 ? 5.096 -20.516 -7.121 1.00 77.81 312 TYR A N 1
ATOM 2445 C CA . TYR A 1 312 ? 4.624 -21.630 -6.303 1.00 77.81 312 TYR A CA 1
ATOM 2446 C C . TYR A 1 312 ? 3.362 -21.268 -5.527 1.00 77.81 312 TYR A C 1
ATOM 2448 O O . TYR A 1 312 ? 2.448 -22.079 -5.486 1.00 77.81 312 TYR A O 1
ATOM 2456 N N . TYR A 1 313 ? 3.289 -20.067 -4.949 1.00 79.94 313 TYR A N 1
ATOM 2457 C CA . TYR A 1 313 ? 2.115 -19.620 -4.203 1.00 79.94 313 TYR A CA 1
ATOM 2458 C C . TYR A 1 313 ? 0.857 -19.574 -5.079 1.00 79.94 313 TYR A C 1
ATOM 2460 O O . TYR A 1 313 ? -0.196 -20.035 -4.657 1.00 79.94 313 TYR A O 1
ATOM 2468 N N . LEU A 1 314 ? 0.953 -19.062 -6.307 1.00 77.25 314 LEU A N 1
ATOM 2469 C CA . LEU A 1 314 ? -0.197 -18.986 -7.216 1.00 77.25 314 LEU A CA 1
ATOM 2470 C C . LEU A 1 314 ? -0.623 -20.358 -7.761 1.00 77.25 314 LEU A C 1
ATOM 2472 O O . LEU A 1 314 ? -1.779 -20.537 -8.133 1.00 77.25 314 LEU A O 1
ATOM 2476 N N . HIS A 1 315 ? 0.291 -21.329 -7.760 1.00 76.44 315 HIS A N 1
ATOM 2477 C CA . HIS A 1 315 ? 0.095 -22.658 -8.338 1.00 76.44 315 HIS A CA 1
ATOM 2478 C C . HIS A 1 315 ? 0.004 -23.792 -7.300 1.00 76.44 315 HIS A C 1
ATOM 2480 O O . HIS A 1 315 ? 0.053 -24.963 -7.676 1.00 76.44 315 HIS A O 1
ATOM 2486 N N . THR A 1 316 ? -0.125 -23.496 -6.002 1.00 75.62 316 THR A N 1
ATOM 2487 C CA . THR A 1 316 ? -0.458 -24.523 -4.998 1.00 75.62 316 THR A CA 1
ATOM 2488 C C . THR A 1 316 ? -1.895 -25.009 -5.175 1.00 75.62 316 THR A C 1
ATOM 2490 O O . THR A 1 316 ? -2.785 -24.197 -5.417 1.00 75.62 316 THR A O 1
ATOM 2493 N N . ASP A 1 317 ? -2.133 -26.308 -4.969 1.00 57.19 317 ASP A N 1
ATOM 2494 C CA . ASP A 1 317 ? -3.437 -26.966 -5.169 1.00 57.19 317 ASP A CA 1
ATOM 2495 C C . ASP A 1 317 ? -4.615 -26.240 -4.479 1.00 57.19 317 ASP A C 1
ATOM 2497 O O . ASP A 1 317 ? -5.672 -26.075 -5.084 1.00 57.19 317 ASP A O 1
ATOM 2501 N N . GLU A 1 318 ? -4.419 -25.712 -3.264 1.00 52.84 318 GLU A N 1
ATOM 2502 C CA . GLU A 1 318 ? -5.436 -24.927 -2.534 1.00 52.84 318 GLU A CA 1
ATOM 2503 C C . GLU A 1 318 ? -5.827 -23.615 -3.244 1.00 52.84 318 GLU A C 1
ATOM 2505 O O . GLU A 1 318 ? -6.978 -23.192 -3.178 1.00 52.84 318 GLU A O 1
ATOM 2510 N N . ASN A 1 319 ? -4.899 -22.986 -3.970 1.00 52.69 319 ASN A N 1
ATOM 2511 C CA . ASN A 1 319 ? -5.133 -21.730 -4.695 1.00 52.69 319 ASN A CA 1
ATOM 2512 C C . ASN A 1 319 ? -5.623 -21.962 -6.137 1.00 52.69 319 ASN A C 1
ATOM 2514 O O . ASN A 1 319 ? -6.178 -21.055 -6.761 1.00 52.69 319 ASN A O 1
ATOM 2518 N N . LEU A 1 320 ? -5.481 -23.187 -6.654 1.00 51.59 320 LEU A N 1
ATOM 2519 C CA . LEU A 1 320 ? -6.063 -23.608 -7.930 1.00 51.59 320 LEU A CA 1
ATOM 2520 C C . LEU A 1 320 ? -7.573 -23.900 -7.804 1.00 51.59 320 LEU A C 1
ATOM 2522 O O . LEU A 1 320 ? -8.319 -23.614 -8.741 1.00 51.59 320 LEU A O 1
ATOM 2526 N N . GLU A 1 321 ? -8.049 -24.400 -6.654 1.00 42.41 321 GLU A N 1
ATOM 2527 C CA . GLU A 1 321 ? -9.485 -24.654 -6.415 1.00 42.41 321 GLU A CA 1
ATOM 2528 C C . GLU A 1 321 ? -10.326 -23.370 -6.275 1.00 42.41 321 GLU A C 1
ATOM 2530 O O . GLU A 1 321 ? -11.487 -23.348 -6.692 1.00 42.41 321 GLU A O 1
ATOM 2535 N N . VAL A 1 322 ? -9.754 -22.278 -5.752 1.00 46.34 322 VAL A N 1
ATOM 2536 C CA . VAL A 1 322 ? -10.447 -20.976 -5.642 1.00 46.34 322 VAL A CA 1
ATOM 2537 C C . VAL A 1 322 ? -10.676 -20.348 -7.026 1.00 46.34 322 VAL A C 1
ATOM 2539 O O . VAL A 1 322 ? -11.754 -19.822 -7.297 1.00 46.34 322 VAL A O 1
ATOM 2542 N N . ASN A 1 323 ? -9.720 -20.498 -7.948 1.00 39.59 323 ASN A N 1
ATOM 2543 C CA . ASN A 1 323 ? -9.781 -19.923 -9.299 1.00 39.59 323 ASN A CA 1
ATOM 2544 C C . ASN A 1 323 ? -10.856 -20.546 -10.212 1.00 39.59 323 ASN A C 1
ATOM 2546 O O . ASN A 1 323 ? -11.256 -19.931 -11.196 1.00 39.59 323 ASN A O 1
ATOM 2550 N N . LEU A 1 324 ? -11.344 -21.755 -9.917 1.00 36.66 324 LEU A N 1
ATOM 2551 C CA . LEU A 1 324 ? -12.373 -22.411 -10.737 1.00 36.66 324 LEU A CA 1
ATOM 2552 C C . LEU A 1 324 ? -13.806 -22.029 -10.340 1.00 36.66 324 LEU A C 1
ATOM 2554 O O . LEU A 1 324 ? -14.713 -22.165 -11.160 1.00 36.66 324 LEU A O 1
ATOM 2558 N N . ASN A 1 325 ? -14.014 -21.531 -9.118 1.00 35.78 325 ASN A N 1
ATOM 2559 C CA . ASN A 1 325 ? -15.345 -21.186 -8.608 1.00 35.78 325 ASN A CA 1
ATOM 2560 C C . ASN A 1 325 ? -15.724 -19.708 -8.814 1.00 35.78 325 AS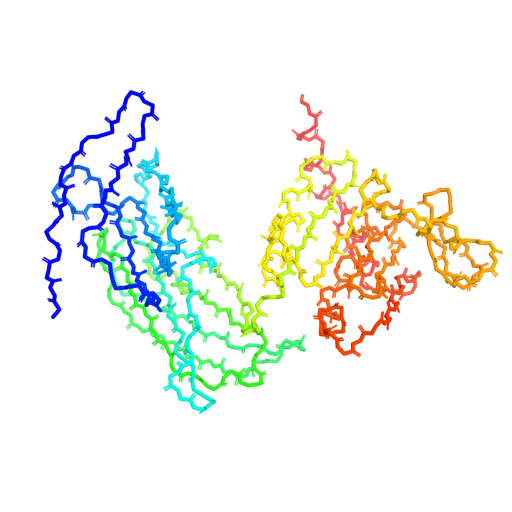N A C 1
ATOM 2562 O O . ASN A 1 325 ? -16.898 -19.374 -8.684 1.00 35.78 325 ASN A O 1
ATOM 2566 N N . GLU A 1 326 ? -14.772 -18.840 -9.173 1.00 38.44 326 GLU A N 1
ATOM 2567 C CA . GLU A 1 326 ? -15.019 -17.415 -9.468 1.00 38.44 326 GLU A CA 1
ATOM 2568 C C . GLU A 1 326 ? -15.055 -17.086 -10.979 1.00 38.44 326 GLU A C 1
ATOM 2570 O O . GLU A 1 326 ? -15.230 -15.929 -11.355 1.00 38.44 326 GLU A O 1
ATOM 2575 N N . ILE A 1 327 ? -14.922 -18.094 -11.857 1.00 39.69 327 ILE A N 1
ATOM 2576 C CA . ILE A 1 327 ? -14.949 -17.947 -13.333 1.00 39.69 327 ILE A CA 1
ATOM 2577 C C . ILE A 1 327 ? -16.214 -18.595 -13.962 1.00 39.69 327 ILE A C 1
ATOM 2579 O O . ILE A 1 327 ? -16.284 -18.805 -15.173 1.00 39.69 327 ILE A O 1
ATOM 2583 N N . GLN A 1 328 ? -17.253 -18.894 -13.170 1.00 32.03 328 GLN A N 1
ATOM 2584 C CA . GLN A 1 328 ? -18.587 -19.277 -13.682 1.00 32.03 328 GLN A CA 1
ATOM 2585 C C . GLN A 1 328 ? -19.595 -18.137 -13.565 1.00 32.03 328 GLN A C 1
ATOM 2587 O O . GLN A 1 328 ? -20.410 -17.995 -14.505 1.00 32.03 328 GLN A O 1
#

Secondary structure (DSSP, 8-state):
------------TTS------SS--TTSEEEEEEE-TTTS-SEEEEEEEE---SSS-------------S-EEE--GGGEEEEEEETTEEEEEEEEEEES--EEEEEEEEEE-TTS-EEEEEEEEEEEBTTB-EEEEEEE--TT-SEEEEEESTT--S--S-STTSEEEEESSPPEEEEEEEE-S-HHHHHHHHHHHHTTEEE-SSS-SEEEEEES--TTSPTTTT-TTTSS-SEEEETTEEEETTEE--STT-EEEEEETTEEEEEESSHHHHHHHHHHHHHTHHHHS-SS-SEEEEEE-TT-HHHHHHHHHHTSHHHHHHHHHS--

Sequence (328 aa):
MSKNNPIKGSTNQDSSRTMNMINVVCDNTQIISVYYNDNAITLCDSKITTIDNNNDYDSLSFDCNIRINKTDLSIKTSDVTIKSTATNKFNITAFINVEKVNGTIVIDFRGQNLKGGITQNESKIISVSQYVNQNVSVLWDINSTDFISITVDFKNTVAETDESNNYIRKSTRPATKAYVDINTDYSVLTSVIQNYLDDYIDIVSSGQDVSIYVGRKNSNIPSGTQTLGKENNRWGLDNNLVFFNSKKEGLPYNGIAVKSGTNIYVFGNEIDGDIAALRKLVDNQEFYFSKSVSERIDYVSEEDLGGLFVFYYLHTDENLEVNLNEIQ

pLDDT: mean 76.87, std 15.3, range [24.86, 96.81]

Foldseek 3Di:
DDPDDDDDDAADPVRDDDDDDPDDDAPDWDKDWDAPNPNRQATQDIATDGDHPPVDDDDDDGPSVDPPQWFDKFFDLRQWDWADPDVLKIKIKGKIFGAQWWDKAKKKKWFAALVRDTPDIDIDIDTDDHNDIDIDIDIGRCPRGQKIKIFIRPVPPIDGPDRPRRIDIAGPDDAFEEAEAEDQVDPVVVVVLVVVCVRRHRHDPDPGQAYEYFEDDDPPPDPPQAVLQPDDHQWDADPLFTGGNNDTDQDQLKWKWKAAARYIYTYTSHPLVRVLSSVVCVSPVCQRRDNVHRIDMDICDPPNVSSVVSVCVCPPPVNVVVVVVVPD

Radius of gyration: 23.01 Å; Cα contacts (8 Å, |Δi|>4): 644; chains: 1; bounding box: 54×56×58 Å

Solvent-accessible surface area (backbone atoms only — not comparable to full-atom values): 18918 Å² total; per-residue (Å²): 132,84,81,78,74,84,81,84,79,76,60,52,99,82,73,46,72,90,77,87,77,91,80,76,62,62,80,38,79,43,79,51,73,45,52,42,98,65,86,66,54,45,66,52,44,70,48,73,45,65,52,71,82,79,87,64,85,89,81,85,87,73,79,66,84,69,83,67,92,53,34,28,54,36,46,52,69,80,38,49,45,79,41,78,78,50,93,73,31,29,42,38,35,40,43,38,45,34,31,67,34,65,48,66,41,42,38,40,41,35,25,21,26,92,87,69,47,76,65,46,76,53,72,48,77,46,77,46,43,60,38,44,62,44,81,49,72,50,80,41,65,54,90,70,27,45,30,40,34,42,31,51,34,78,79,62,73,58,80,58,78,50,76,82,42,21,52,40,63,36,49,66,59,83,52,45,34,22,29,77,46,68,38,71,91,45,75,75,52,42,59,53,53,49,59,62,44,52,46,66,30,36,80,35,98,67,91,45,69,33,36,39,40,36,37,52,91,58,91,82,59,65,89,71,68,70,66,18,71,79,81,83,46,58,43,40,57,54,95,62,22,34,26,45,75,93,39,78,53,85,53,53,27,28,13,32,22,35,30,57,57,50,38,33,42,20,30,22,42,35,71,39,0,23,52,30,8,45,49,50,41,62,78,42,34,77,53,66,69,31,87,87,40,50,67,48,79,48,74,37,50,95,82,32,64,67,19,52,48,43,38,50,59,63,65,33,71,80,50,51,60,56,61,66,71,79,75,118

Nearest PDB structures (foldseek):
  5axg-assembly1_A  TM=4.973E-01  e=2.183E-04  Thermoanaerobacter pseudethanolicus ATCC 33223
  5axh-assembly1_A  TM=4.994E-01  e=2.311E-04  Thermoanaerobacter pseudethanolicus ATCC 33223
  5x7h-assembly1_A  TM=4.298E-01  e=1.838E-04  Paenibacillus sp. 598K
  3wnp-assembly2_B  TM=4.643E-01  e=1.924E-03  Niallia circulans
  2n80-assembly1_B  TM=4.619E-01  e=1.072E-02  Homo sapiens